Protein AF-A0A534NI82-F1 (afdb_monomer)

Secondary structure (DSSP, 8-state):
----------------GGGGHHHHHHTTSTTT---SEEEE--STTHHHHHHHHHHTT--EEEE-SSB-GGGPPPSS-TTSPTTHHHHSGGGHHHHHH-TTTEE--EE-S-SSHHHHTT-TT--SS-B-TTTSSBPPGGGSBP-TTTT-B--EE--EE-BTTGGGGTS-----PPPHHHHHHHHHHH--GGGSHHHHHHHHT-

Radius of gyration: 22.46 Å; Cα contacts (8 Å, |Δi|>4): 294; chains: 1; bounding box: 60×67×51 Å

Foldseek 3Di:
DDDDDDDDPDDPPPPDPVPCVVLVVLCVDPVRRPFPEEFEAQAPPRVVVQVVCVVVVGHYHYHFQAEAQQQDAFPVCNPADRNNCLVDLVNLVVQQLTPRWKDFAFAAPDPDPVVQVPDPQFPPQQANPRPRDHRQLVRADDDPPDSHHGGGGDTWTGHNHIPNSRDNPDDDDDDQVVQVVVCVVVVPPCSHSVNVVVVVVD

Nearest PDB structures (foldseek):
  4qi6-assembly1_A  TM=7.878E-01  e=4.967E-05  Thermothelomyces myriococcoides
  4mop-assembly1_D  TM=5.432E-01  e=1.110E-02  Trametes ochracea
  3lsh-assembly1_B  TM=5.144E-01  e=9.711E-03  Trametes ochracea
  3k4c-assembly1_A  TM=4.588E-01  e=1.187E-02  Trametes ochracea
  3k4m-assembly2_F  TM=4.572E-01  e=1.550E-02  Trametes ochracea

pLDDT: mean 85.16, std 16.61, range [32.09, 98.12]

Mean predicted aligned error: 8.9 Å

Structure (mmCIF, N/CA/C/O backbone):
data_AF-A0A534NI82-F1
#
_entry.id   AF-A0A534NI82-F1
#
loop_
_atom_site.group_PDB
_atom_site.id
_atom_site.type_symbol
_atom_site.label_atom_id
_atom_site.label_alt_id
_atom_site.label_comp_id
_atom_site.label_asym_id
_atom_site.label_entity_id
_atom_site.label_seq_id
_atom_site.pdbx_PDB_ins_code
_atom_site.Cartn_x
_atom_site.Cartn_y
_atom_site.Cartn_z
_atom_site.occupancy
_atom_site.B_iso_or_equiv
_atom_site.auth_seq_id
_atom_site.auth_comp_id
_atom_site.auth_asym_id
_atom_site.auth_atom_id
_atom_site.pdbx_PDB_model_num
ATOM 1 N N . MET A 1 1 ? -36.258 44.278 19.198 1.00 39.94 1 MET A N 1
ATOM 2 C CA . MET A 1 1 ? -35.974 43.125 20.078 1.00 39.94 1 MET A CA 1
ATOM 3 C C . MET A 1 1 ? -35.448 42.003 19.201 1.00 39.94 1 MET A C 1
ATOM 5 O O . MET A 1 1 ? -36.233 41.348 18.534 1.00 39.94 1 MET A O 1
ATOM 9 N N . ALA A 1 2 ? -34.125 41.880 19.104 1.00 32.09 2 ALA A N 1
ATOM 10 C CA . ALA A 1 2 ? -33.453 40.841 18.331 1.00 32.09 2 ALA A CA 1
ATOM 11 C C . ALA A 1 2 ? -32.900 39.804 19.315 1.00 32.09 2 ALA A C 1
ATOM 13 O O . ALA A 1 2 ? -32.095 40.145 20.178 1.00 32.09 2 ALA A O 1
ATOM 14 N N . SER A 1 3 ? -33.382 38.568 19.212 1.00 37.06 3 SER A N 1
ATOM 15 C CA . SER A 1 3 ? -32.852 37.405 19.922 1.00 37.06 3 SER A CA 1
ATOM 16 C C . SER A 1 3 ? -31.793 36.766 19.024 1.00 37.06 3 SER A C 1
ATOM 18 O O . SER A 1 3 ? -32.098 36.328 17.917 1.00 37.06 3 SER A O 1
ATOM 20 N N . GLN A 1 4 ? -30.537 36.784 19.473 1.00 34.69 4 GLN A N 1
ATOM 21 C CA . GLN A 1 4 ? -29.449 36.015 18.875 1.00 34.69 4 GLN A CA 1
ATOM 22 C C . GLN A 1 4 ? -29.357 34.670 19.604 1.00 34.69 4 GLN A C 1
ATOM 24 O O . GLN A 1 4 ? -29.182 34.638 20.820 1.00 34.69 4 GLN A O 1
ATOM 29 N N . ASN A 1 5 ? -29.474 33.571 18.859 1.00 37.47 5 ASN A N 1
ATOM 30 C CA . ASN A 1 5 ? -29.089 32.239 19.322 1.00 37.47 5 ASN A CA 1
ATOM 31 C C . ASN A 1 5 ? -27.569 32.085 19.164 1.00 37.47 5 ASN A C 1
ATOM 33 O O . ASN A 1 5 ? -27.080 32.247 18.043 1.00 37.47 5 ASN A O 1
ATOM 37 N N . PRO A 1 6 ? -26.808 31.735 20.214 1.00 39.00 6 PRO A N 1
ATOM 38 C CA . PRO A 1 6 ? -25.420 31.344 20.042 1.00 39.00 6 PRO A CA 1
ATOM 39 C C . PRO A 1 6 ? -25.380 29.897 19.532 1.00 39.00 6 PRO A C 1
ATOM 41 O O . PRO A 1 6 ? -25.783 28.962 20.223 1.00 39.00 6 PRO A O 1
ATOM 44 N N . GLY A 1 7 ? -24.930 29.716 18.288 1.00 40.09 7 GLY A N 1
ATOM 45 C CA . GLY A 1 7 ? -24.541 28.404 17.771 1.00 40.09 7 GLY A CA 1
ATOM 46 C C . GLY A 1 7 ? -23.316 27.856 18.521 1.00 40.09 7 GLY A C 1
ATOM 47 O O . GLY A 1 7 ? -22.621 28.620 19.194 1.00 40.09 7 GLY A O 1
ATOM 48 N N . PRO A 1 8 ? -23.035 26.545 18.430 1.00 40.50 8 PRO A N 1
ATOM 49 C CA . PRO A 1 8 ? -21.934 25.931 19.160 1.00 40.50 8 PRO A CA 1
ATOM 50 C C . PRO A 1 8 ? -20.596 26.496 18.670 1.00 40.50 8 PRO A C 1
ATOM 52 O O . PRO A 1 8 ? -20.143 26.228 17.559 1.00 40.50 8 PRO A O 1
ATOM 55 N N . THR A 1 9 ? -19.963 27.295 19.525 1.00 44.06 9 THR A N 1
ATOM 56 C CA . THR A 1 9 ? -18.599 27.795 19.363 1.00 44.06 9 THR A CA 1
ATOM 57 C C . THR A 1 9 ? -17.621 26.685 19.726 1.00 44.06 9 THR A C 1
ATOM 59 O O . THR A 1 9 ? -17.123 26.614 20.848 1.00 44.06 9 THR A O 1
ATOM 62 N N . GLY A 1 10 ? -17.377 25.785 18.783 1.00 37.16 10 GLY A N 1
ATOM 63 C CA . GLY A 1 10 ? -16.280 24.832 18.852 1.00 37.16 10 GLY A CA 1
ATOM 64 C C . GLY A 1 10 ? -15.507 24.896 17.549 1.00 37.16 10 GLY A C 1
ATOM 65 O O . GLY A 1 10 ? -15.927 24.304 16.559 1.00 37.16 10 GLY A O 1
ATOM 66 N N . SER A 1 11 ? -14.398 25.635 17.531 1.00 35.62 11 SER A N 1
ATOM 67 C CA . SER A 1 11 ? -13.397 25.487 16.473 1.00 35.62 11 SER A CA 1
ATOM 68 C C . SER A 1 11 ? -12.971 24.015 16.409 1.00 35.62 11 SER A C 1
ATOM 70 O O . SER A 1 11 ? -12.828 23.398 17.469 1.00 35.62 11 SER A O 1
ATOM 72 N N . PRO A 1 12 ? -12.757 23.427 15.218 1.00 38.22 12 PRO A N 1
ATOM 73 C CA . PRO A 1 12 ? -12.221 22.080 15.141 1.00 38.22 12 PRO A CA 1
ATOM 74 C C . PRO A 1 12 ? -10.858 22.090 15.830 1.00 38.22 12 PRO A C 1
ATOM 76 O O . PRO A 1 12 ? -9.987 22.891 15.486 1.00 38.22 12 PRO A O 1
ATOM 79 N N . VAL A 1 13 ? -10.705 21.243 16.846 1.00 39.75 13 VAL A N 1
ATOM 80 C CA . VAL A 1 13 ? -9.422 21.014 17.505 1.00 39.75 13 VAL A CA 1
ATOM 81 C C . VAL A 1 13 ? -8.507 20.410 16.448 1.00 39.75 13 VAL A C 1
ATOM 83 O O . VAL A 1 13 ? -8.592 19.227 16.128 1.00 39.75 13 VAL A O 1
ATOM 86 N N . VAL A 1 14 ? -7.679 21.253 15.837 1.00 38.97 14 VAL A N 1
ATOM 87 C CA . VAL A 1 14 ? -6.532 20.800 15.060 1.00 38.97 14 VAL A CA 1
ATOM 88 C C . VAL A 1 14 ? -5.515 20.362 16.099 1.00 38.97 14 VAL A C 1
ATOM 90 O O . VAL A 1 14 ? -4.792 21.188 16.651 1.00 38.97 14 VAL A O 1
ATOM 93 N N . ASP A 1 15 ? -5.554 19.077 16.439 1.00 38.84 15 ASP A N 1
ATOM 94 C CA . ASP A 1 15 ? -4.638 18.474 17.397 1.00 38.84 15 ASP A CA 1
ATOM 95 C C . ASP A 1 15 ? -3.221 18.555 16.811 1.00 38.84 15 ASP A C 1
ATOM 97 O O . ASP A 1 15 ? -2.875 17.905 15.821 1.00 38.84 15 ASP A O 1
ATOM 101 N N . THR A 1 16 ? -2.432 19.482 17.344 1.00 37.81 16 THR A N 1
ATOM 102 C CA . THR A 1 16 ? -1.038 19.681 16.972 1.00 37.81 16 THR A CA 1
ATOM 103 C C . THR A 1 16 ? -0.223 18.538 17.570 1.00 37.81 16 THR A C 1
ATOM 105 O O . THR A 1 16 ? -0.318 18.253 18.757 1.00 37.81 16 THR A O 1
ATOM 108 N N . PHE A 1 17 ? 0.598 17.889 16.740 1.00 44.19 17 PHE A N 1
ATOM 109 C CA . PHE A 1 17 ? 1.383 16.671 17.013 1.00 44.19 17 PHE A CA 1
ATOM 110 C C . PHE A 1 17 ? 2.190 16.624 18.335 1.00 44.19 17 PHE A C 1
ATOM 112 O O . PHE A 1 17 ? 2.677 15.561 18.709 1.00 44.19 17 PHE A O 1
ATOM 119 N N . SER A 1 18 ? 2.325 17.734 19.058 1.00 48.34 18 SER A N 1
ATOM 120 C CA . SER A 1 18 ? 2.988 17.831 20.361 1.00 48.34 18 SER A CA 1
ATOM 121 C C . SER A 1 18 ? 2.193 17.212 21.526 1.00 48.34 18 SER A C 1
ATOM 123 O O . SER A 1 18 ? 2.792 16.894 22.549 1.00 48.34 18 SER A O 1
ATOM 125 N N . SER A 1 19 ? 0.867 17.048 21.409 1.00 56.50 19 SER A N 1
ATOM 126 C CA . SER A 1 19 ? -0.023 16.579 22.494 1.00 56.50 19 SER A CA 1
ATOM 127 C C . SER A 1 19 ? -0.027 15.058 22.709 1.00 56.50 19 SER A C 1
ATOM 129 O O . SER A 1 19 ? -0.480 14.589 23.748 1.00 56.50 19 SER A O 1
ATOM 131 N N . ASN A 1 20 ? 0.510 14.280 21.764 1.00 71.25 20 ASN A N 1
ATOM 132 C CA . ASN A 1 20 ? 0.318 12.825 21.720 1.00 71.25 20 ASN A CA 1
ATOM 133 C C . ASN A 1 20 ? 1.578 12.005 22.051 1.00 71.25 20 ASN A C 1
ATOM 135 O O . ASN A 1 20 ? 1.548 10.778 21.958 1.00 71.25 20 ASN A O 1
ATOM 139 N N . GLN A 1 21 ? 2.677 12.648 22.467 1.00 79.88 21 GLN A N 1
ATOM 140 C CA . GLN A 1 21 ? 3.922 11.945 22.804 1.00 79.88 21 GLN A CA 1
ATOM 141 C C . GLN A 1 21 ? 3.732 10.959 23.964 1.00 79.88 21 GLN A C 1
ATOM 143 O O . GLN A 1 21 ? 4.243 9.847 23.905 1.00 79.88 21 GLN A O 1
ATOM 148 N N . GLU A 1 22 ? 2.933 11.322 24.969 1.00 82.62 22 GLU A N 1
ATOM 149 C CA . GLU A 1 22 ? 2.627 10.443 26.101 1.00 82.62 22 GLU A CA 1
ATOM 150 C C . GLU A 1 22 ? 1.918 9.152 25.653 1.00 82.62 22 GLU A C 1
ATOM 152 O O . GLU A 1 22 ? 2.284 8.062 26.090 1.00 82.62 22 GLU A O 1
ATOM 157 N N . LEU A 1 23 ? 0.964 9.248 24.718 1.00 83.44 23 LEU A N 1
ATOM 158 C CA . LEU A 1 23 ? 0.281 8.078 24.152 1.00 83.44 23 LEU A CA 1
ATOM 159 C C . LEU A 1 23 ? 1.250 7.183 23.370 1.00 83.44 23 LEU A C 1
ATOM 161 O O . LEU A 1 23 ? 1.163 5.958 23.445 1.00 83.44 23 LEU A O 1
ATOM 165 N N . VAL A 1 24 ? 2.179 7.787 22.624 1.00 81.12 24 VAL A N 1
ATOM 166 C CA . VAL A 1 24 ? 3.214 7.063 21.869 1.00 81.12 24 VAL A CA 1
ATOM 167 C C . VAL A 1 24 ? 4.207 6.380 22.808 1.00 81.12 24 VAL A C 1
ATOM 169 O O . VAL A 1 24 ? 4.621 5.252 22.543 1.00 81.12 24 VAL A O 1
ATOM 172 N N . ASP A 1 25 ? 4.579 7.031 23.908 1.00 85.44 25 ASP A N 1
ATOM 173 C CA . ASP A 1 25 ? 5.493 6.466 24.896 1.00 85.44 25 ASP A CA 1
ATOM 174 C C . ASP A 1 25 ? 4.850 5.284 25.628 1.00 85.44 25 ASP A C 1
ATOM 176 O O . ASP A 1 25 ? 5.476 4.229 25.735 1.00 85.44 25 ASP A O 1
ATOM 180 N N . GLN A 1 26 ? 3.582 5.409 26.032 1.00 85.56 26 GLN A N 1
ATOM 181 C CA . GLN A 1 26 ? 2.810 4.303 26.610 1.00 85.56 26 GLN A CA 1
ATOM 182 C C . GLN A 1 26 ? 2.642 3.139 25.618 1.00 85.56 26 GLN A C 1
ATOM 184 O O . GLN A 1 26 ? 2.697 1.977 26.008 1.00 85.56 26 GLN A O 1
ATOM 189 N N . ALA A 1 27 ? 2.515 3.414 24.315 1.00 85.56 27 ALA A N 1
ATOM 190 C CA . ALA A 1 27 ? 2.384 2.374 23.291 1.00 85.56 27 ALA A CA 1
ATOM 191 C C . ALA A 1 27 ? 3.625 1.482 23.113 1.00 85.56 27 ALA A C 1
ATOM 193 O O . ALA A 1 27 ? 3.545 0.453 22.439 1.00 85.56 27 ALA A O 1
ATOM 194 N N . ARG A 1 28 ? 4.774 1.849 23.700 1.00 86.94 28 ARG A N 1
ATOM 195 C CA . ARG A 1 28 ? 5.990 1.017 23.686 1.00 86.94 28 ARG A CA 1
ATOM 196 C C . ARG A 1 28 ? 5.884 -0.209 24.587 1.00 86.94 28 ARG A C 1
ATOM 198 O O . ARG A 1 28 ? 6.665 -1.143 24.417 1.00 86.94 28 ARG A O 1
ATOM 205 N N . ASP A 1 29 ? 4.944 -0.205 25.525 1.00 88.25 29 ASP A N 1
ATOM 206 C CA . ASP A 1 29 ? 4.699 -1.305 26.444 1.00 88.25 29 ASP A CA 1
ATOM 207 C C . ASP A 1 29 ? 3.292 -1.871 26.210 1.00 88.25 29 ASP A C 1
ATOM 209 O O . ASP A 1 29 ? 2.283 -1.171 26.285 1.00 88.25 29 ASP A O 1
ATOM 213 N N . LYS A 1 30 ? 3.224 -3.174 25.930 1.00 85.75 30 LYS A N 1
ATOM 214 C CA . LYS A 1 30 ? 1.967 -3.885 25.670 1.00 85.75 30 LYS A CA 1
ATOM 215 C C . LYS A 1 30 ? 0.995 -3.865 26.857 1.00 85.75 30 LYS A C 1
ATOM 217 O O . LYS A 1 30 ? -0.199 -4.032 26.637 1.00 85.75 30 LYS A O 1
ATOM 222 N N . ASP A 1 31 ? 1.493 -3.698 28.082 1.00 89.25 31 ASP A N 1
ATOM 223 C CA . ASP A 1 31 ? 0.694 -3.772 29.307 1.00 89.25 31 ASP A CA 1
ATOM 224 C C . ASP A 1 31 ? 0.154 -2.388 29.711 1.00 89.25 31 ASP A C 1
ATOM 226 O O . ASP A 1 31 ? -0.783 -2.298 30.504 1.00 89.25 31 ASP A O 1
ATOM 230 N N . THR A 1 32 ? 0.709 -1.307 29.145 1.00 89.00 32 THR A N 1
ATOM 231 C CA . THR A 1 32 ? 0.293 0.080 29.431 1.00 89.00 32 THR A CA 1
ATOM 232 C C . THR A 1 32 ? -0.206 0.843 28.207 1.00 89.00 32 THR A C 1
ATOM 234 O O . THR A 1 32 ? -0.710 1.957 28.353 1.00 89.00 32 THR A O 1
ATOM 237 N N . THR A 1 33 ? -0.117 0.250 27.011 1.00 91.44 33 THR A N 1
ATOM 238 C CA . THR A 1 33 ? -0.581 0.883 25.776 1.00 91.44 33 THR A CA 1
ATOM 239 C C . THR A 1 33 ? -2.051 1.308 25.880 1.00 91.44 33 THR A C 1
ATOM 241 O O . THR A 1 33 ? -2.910 0.506 26.256 1.00 91.44 33 THR A O 1
ATOM 244 N N . PRO A 1 34 ? -2.385 2.560 25.516 1.00 91.00 34 PRO A N 1
ATOM 245 C CA . PRO A 1 34 ? -3.756 3.046 25.567 1.00 91.00 34 PRO A CA 1
ATOM 246 C C . PRO A 1 34 ? -4.576 2.598 24.349 1.00 91.00 34 PRO A C 1
ATOM 248 O O . PRO A 1 34 ? -5.758 2.935 24.266 1.00 91.00 34 PRO A O 1
ATOM 251 N N . PHE A 1 35 ? -3.959 1.910 23.382 1.00 94.00 35 PHE A N 1
ATOM 252 C CA . PHE A 1 35 ? -4.563 1.540 22.106 1.00 94.00 35 PHE A CA 1
ATOM 253 C C . PHE A 1 35 ? -5.112 0.113 22.127 1.00 94.00 35 PHE A C 1
ATOM 255 O O . PHE A 1 35 ? -4.415 -0.824 22.503 1.00 94.00 35 PHE A O 1
ATOM 262 N N . ASP A 1 36 ? -6.336 -0.056 21.629 1.00 94.69 36 ASP A N 1
ATOM 263 C CA . ASP A 1 36 ? -6.940 -1.373 21.409 1.00 94.69 36 ASP A CA 1
ATOM 264 C C . ASP A 1 36 ? -6.319 -2.075 20.189 1.00 94.69 36 ASP A C 1
ATOM 266 O O . ASP A 1 36 ? -6.212 -3.300 20.148 1.00 94.69 36 ASP A O 1
ATOM 270 N N . TYR A 1 37 ? -5.933 -1.294 19.172 1.00 95.44 37 TYR A N 1
ATOM 271 C CA . TYR A 1 37 ? -5.369 -1.794 17.919 1.00 95.44 37 TYR A CA 1
ATOM 272 C C . TYR A 1 37 ? -4.211 -0.918 17.446 1.00 95.44 37 TYR A C 1
ATOM 274 O O . TYR A 1 37 ? -4.289 0.311 17.479 1.00 95.44 37 TYR A O 1
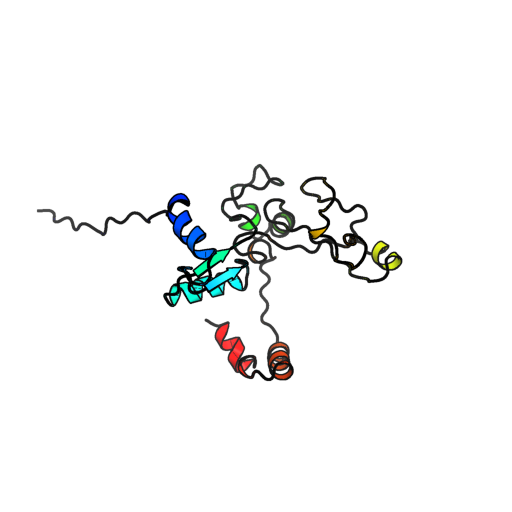ATOM 282 N N . ILE A 1 38 ? -3.172 -1.568 16.921 1.00 94.12 38 ILE A N 1
ATOM 283 C CA . ILE A 1 38 ? -2.092 -0.924 16.172 1.00 94.12 38 ILE A CA 1
ATOM 284 C C . ILE A 1 38 ? -2.162 -1.428 14.733 1.00 94.12 38 ILE A C 1
ATOM 286 O 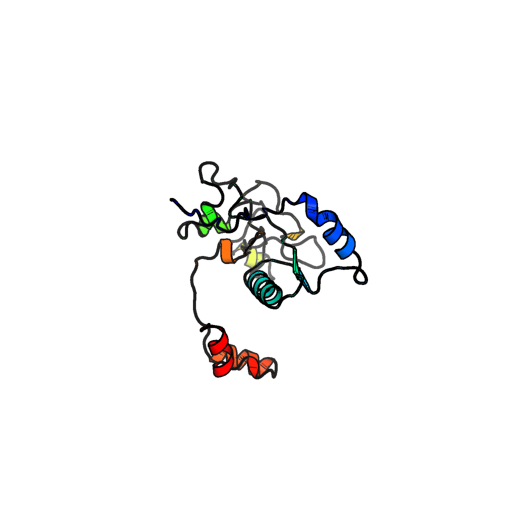O . ILE A 1 38 ? -2.088 -2.631 14.482 1.00 94.12 38 ILE A O 1
ATOM 290 N N . ILE A 1 39 ? -2.307 -0.507 13.787 1.00 96.25 39 ILE A N 1
ATOM 291 C CA . ILE A 1 39 ? -2.349 -0.793 12.356 1.00 96.25 39 ILE A CA 1
ATOM 292 C C . ILE A 1 39 ? -1.057 -0.289 11.733 1.00 96.25 39 ILE A C 1
ATOM 294 O O . ILE A 1 39 ? -0.753 0.902 11.771 1.00 96.25 39 ILE A O 1
ATOM 298 N N . VAL A 1 40 ? -0.300 -1.210 11.145 1.00 96.69 40 VAL A N 1
ATOM 299 C CA . VAL A 1 40 ? 0.948 -0.905 10.446 1.00 96.69 40 VAL A CA 1
ATOM 300 C C . VAL A 1 40 ? 0.654 -0.810 8.952 1.00 96.69 40 VAL A C 1
ATOM 302 O O . VAL A 1 40 ? 0.357 -1.812 8.304 1.00 96.69 40 VAL A O 1
ATOM 305 N N . GLY A 1 41 ? 0.735 0.404 8.419 1.00 96.31 41 GLY A N 1
ATOM 306 C CA . GLY A 1 41 ? 0.398 0.751 7.045 1.00 96.31 41 GLY A CA 1
ATOM 307 C C . GLY A 1 41 ? -1.047 1.223 6.906 1.00 96.31 41 GLY A C 1
ATOM 308 O O . GLY A 1 41 ? -2.000 0.498 7.181 1.00 96.31 41 GLY A O 1
ATOM 309 N N . SER A 1 42 ? -1.213 2.440 6.400 1.00 96.75 42 SER A N 1
ATOM 310 C CA . SER A 1 42 ? -2.505 3.109 6.195 1.00 96.75 42 SER A CA 1
ATOM 311 C C . SER A 1 42 ? -3.069 2.918 4.778 1.00 96.75 42 SER A C 1
ATOM 313 O O . SER A 1 42 ? -3.942 3.662 4.335 1.00 96.75 42 SER A O 1
ATOM 315 N N . GLY A 1 43 ? -2.557 1.914 4.058 1.00 95.75 43 GLY A N 1
ATOM 316 C CA . GLY A 1 43 ? -2.929 1.611 2.678 1.00 95.75 43 GLY A CA 1
ATOM 317 C C . GLY A 1 43 ? -4.367 1.109 2.499 1.00 95.75 43 GLY A C 1
ATOM 318 O O . GLY A 1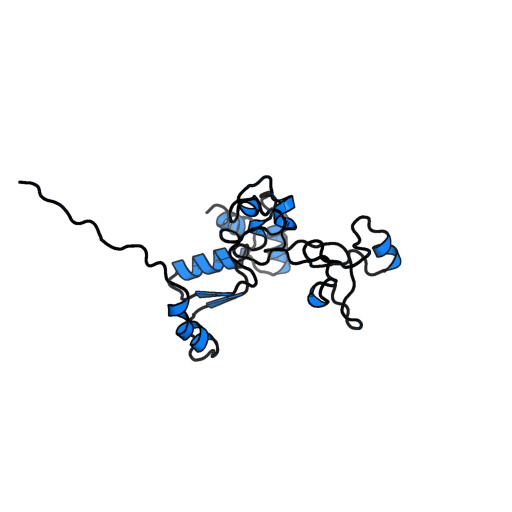 43 ? -5.169 1.102 3.432 1.00 95.75 43 GLY A O 1
ATOM 319 N N . ALA A 1 44 ? -4.666 0.592 1.302 1.00 94.94 44 ALA A N 1
ATOM 320 C CA . ALA A 1 44 ? -6.002 0.141 0.887 1.00 94.94 44 ALA A CA 1
ATOM 321 C C . ALA A 1 44 ? -6.737 -0.782 1.885 1.00 94.94 44 ALA A C 1
ATOM 323 O O . ALA A 1 44 ? -7.959 -0.741 1.958 1.00 94.94 44 ALA A O 1
ATOM 324 N N . GLY A 1 45 ? -6.015 -1.614 2.644 1.00 95.00 45 GLY A N 1
ATOM 325 C CA . GLY A 1 45 ? -6.602 -2.444 3.704 1.00 95.00 45 GLY A CA 1
ATOM 326 C C . GLY A 1 45 ? -6.598 -1.775 5.083 1.00 95.00 45 GLY A C 1
ATOM 327 O O . GLY A 1 45 ? -7.604 -1.799 5.791 1.00 95.00 45 GLY A O 1
ATOM 328 N N . GLY A 1 46 ? -5.470 -1.170 5.467 1.00 97.62 46 GLY A N 1
ATOM 329 C CA . GLY A 1 46 ? -5.261 -0.637 6.815 1.00 97.62 46 GLY A CA 1
ATOM 330 C C . GLY A 1 46 ? -6.072 0.621 7.112 1.00 97.62 46 GLY A C 1
ATOM 331 O O . GLY A 1 46 ? -6.659 0.719 8.187 1.00 97.62 46 GLY A O 1
ATOM 332 N N . GLY A 1 47 ? -6.177 1.549 6.156 1.00 96.56 47 GLY A N 1
ATOM 333 C CA . GLY A 1 47 ? -6.953 2.781 6.316 1.00 96.56 47 GLY A CA 1
ATOM 334 C C . GLY A 1 47 ? -8.440 2.515 6.598 1.00 96.56 47 GLY A C 1
ATOM 335 O O . GLY A 1 47 ? -8.949 2.953 7.633 1.00 96.56 47 GLY A O 1
ATOM 336 N N . PRO A 1 48 ? -9.147 1.747 5.744 1.00 96.31 48 PRO A N 1
ATOM 337 C CA . PRO A 1 48 ? -10.542 1.390 5.994 1.00 96.31 48 PRO A CA 1
ATOM 338 C C . PRO A 1 48 ? -10.751 0.612 7.296 1.00 96.31 48 PRO A C 1
ATOM 340 O O . PRO A 1 48 ? -11.717 0.882 8.011 1.00 96.31 48 PRO A O 1
ATOM 343 N N . LEU A 1 49 ? -9.849 -0.314 7.643 1.00 97.06 49 LEU A N 1
ATOM 344 C CA . LEU A 1 49 ? -9.919 -1.042 8.912 1.00 97.06 49 LEU A CA 1
ATOM 345 C C . LEU A 1 49 ? -9.799 -0.089 10.110 1.00 97.06 49 LEU A C 1
ATOM 347 O O . LEU A 1 49 ? -10.623 -0.156 11.022 1.00 97.06 49 LEU A O 1
ATOM 351 N N . ALA A 1 50 ? -8.828 0.830 10.080 1.00 97.88 50 ALA A N 1
ATOM 352 C CA . ALA A 1 50 ? -8.632 1.835 11.122 1.00 97.88 50 ALA A CA 1
ATOM 353 C C . ALA A 1 50 ? -9.888 2.686 11.319 1.00 97.88 50 ALA A C 1
ATOM 355 O O . ALA A 1 50 ? -10.377 2.825 12.439 1.00 97.88 50 ALA A O 1
ATOM 356 N N . ALA A 1 51 ? -10.453 3.190 10.218 1.00 97.06 51 ALA A N 1
ATOM 357 C CA . ALA A 1 51 ? -11.663 4.000 10.243 1.00 97.06 51 ALA A CA 1
ATOM 358 C C . ALA A 1 51 ? -12.856 3.229 10.827 1.00 97.06 51 ALA A C 1
ATOM 360 O O . ALA A 1 51 ? -13.579 3.754 11.672 1.00 97.06 51 ALA A O 1
ATOM 361 N N . ARG A 1 52 ? -13.059 1.968 10.421 1.00 97.06 52 ARG A N 1
ATOM 362 C CA . ARG A 1 52 ? -14.160 1.136 10.933 1.00 97.06 52 ARG A CA 1
ATOM 363 C C . ARG A 1 52 ? -14.006 0.821 12.422 1.00 97.06 52 ARG A C 1
ATOM 365 O O . ARG A 1 52 ? -15.000 0.876 13.140 1.00 97.06 52 ARG A O 1
ATOM 372 N N . LEU A 1 53 ? -12.791 0.537 12.892 1.00 98.12 53 LEU A N 1
ATOM 373 C CA . LEU A 1 53 ? -12.513 0.303 14.313 1.00 98.12 53 LEU A CA 1
ATOM 374 C C . LEU A 1 53 ? -12.720 1.574 15.148 1.00 98.12 53 LEU A C 1
ATOM 376 O O . LEU A 1 53 ? -13.375 1.516 16.187 1.00 98.12 53 LEU A O 1
ATOM 380 N N . ALA A 1 54 ? -12.243 2.725 14.668 1.00 97.00 54 ALA A N 1
ATOM 381 C CA . ALA A 1 54 ? -12.448 4.010 15.333 1.00 97.00 54 ALA A CA 1
ATOM 382 C C . ALA A 1 54 ? -13.940 4.377 15.429 1.00 97.00 54 ALA A C 1
ATOM 384 O O . ALA A 1 54 ? -14.419 4.750 16.498 1.00 97.00 54 ALA A O 1
ATOM 385 N N . LEU A 1 55 ? -14.708 4.186 14.347 1.00 97.62 55 LEU A N 1
ATOM 386 C CA . LEU A 1 55 ? -16.167 4.371 14.347 1.00 97.62 55 LEU A CA 1
ATOM 387 C C . LEU A 1 55 ? -16.892 3.412 15.304 1.00 97.62 55 LEU A C 1
ATOM 389 O O . LEU A 1 55 ? -17.960 3.746 15.811 1.00 97.62 55 LEU A O 1
ATOM 393 N N . ALA A 1 56 ? -16.314 2.242 15.579 1.00 97.94 56 ALA A N 1
ATOM 394 C CA . ALA A 1 56 ? -16.799 1.299 16.584 1.00 97.94 56 ALA A CA 1
ATOM 395 C C . ALA A 1 56 ? -16.337 1.640 18.020 1.00 97.94 56 ALA A C 1
ATOM 397 O O . ALA A 1 56 ? -16.498 0.822 18.928 1.00 97.94 56 ALA A O 1
ATOM 398 N N . GLY A 1 57 ? -15.757 2.826 18.236 1.00 96.88 57 GLY A N 1
ATOM 399 C CA . GLY A 1 57 ? -15.332 3.323 19.546 1.00 96.88 57 GLY A CA 1
ATOM 400 C C . GLY A 1 57 ? -13.992 2.773 20.037 1.00 96.88 57 GLY A C 1
ATOM 401 O O . GLY A 1 57 ? -13.700 2.883 21.226 1.00 96.88 57 GLY A O 1
ATOM 402 N N . LYS A 1 58 ? -13.187 2.159 19.159 1.00 97.50 58 LYS A N 1
ATOM 403 C CA . LYS A 1 58 ? -11.854 1.644 19.506 1.00 97.50 58 LYS A CA 1
ATOM 404 C C . LYS A 1 58 ? -10.793 2.736 19.423 1.00 97.50 58 LYS A C 1
ATOM 406 O O . LYS A 1 58 ? -10.837 3.584 18.533 1.00 97.50 58 LYS A O 1
ATOM 411 N N . LYS A 1 59 ? -9.798 2.677 20.308 1.00 94.62 59 LYS A N 1
ATOM 412 C CA . LYS A 1 59 ? -8.592 3.510 20.241 1.00 94.62 59 LYS A CA 1
ATOM 413 C C . LYS A 1 59 ? -7.589 2.852 19.303 1.00 94.62 59 LYS A C 1
ATOM 415 O O . LYS A 1 59 ? -7.103 1.757 19.579 1.00 94.62 59 LYS A O 1
ATOM 420 N N . VAL A 1 60 ? -7.288 3.513 18.191 1.00 95.19 60 VAL A N 1
ATOM 421 C CA . VAL A 1 60 ? -6.469 2.945 17.116 1.00 95.19 60 VAL A CA 1
ATOM 422 C C . VAL A 1 60 ? -5.239 3.811 16.886 1.00 95.19 60 VAL A C 1
ATOM 424 O O . VAL A 1 60 ? -5.369 5.004 16.621 1.00 95.19 60 VAL A O 1
ATOM 427 N N . LEU A 1 61 ? -4.058 3.198 16.939 1.00 93.94 61 LEU A N 1
ATOM 428 C CA . LEU A 1 61 ? -2.817 3.799 16.460 1.00 93.94 61 LEU A CA 1
ATOM 429 C C . LEU A 1 61 ? -2.559 3.329 15.029 1.00 93.94 61 LEU A C 1
ATOM 431 O O . LEU A 1 61 ? -2.516 2.128 14.771 1.00 93.94 61 LEU A O 1
ATOM 435 N N . VAL A 1 62 ? -2.355 4.264 14.105 1.00 95.06 62 VAL A N 1
ATOM 436 C CA . VAL A 1 62 ? -1.927 3.958 12.734 1.00 95.06 62 VAL A CA 1
ATOM 437 C C . VAL A 1 62 ? -0.487 4.417 12.559 1.00 95.06 62 VAL A C 1
ATOM 439 O O . VAL A 1 62 ? -0.166 5.566 12.848 1.00 95.06 62 VAL A O 1
ATOM 442 N N . ILE A 1 63 ? 0.372 3.522 12.078 1.00 94.56 63 ILE A N 1
ATOM 443 C CA . ILE A 1 63 ? 1.777 3.805 11.782 1.00 94.56 63 ILE A CA 1
ATOM 444 C C . ILE A 1 63 ? 1.969 3.689 10.274 1.00 94.56 63 ILE A C 1
ATOM 446 O O . ILE A 1 63 ? 1.797 2.611 9.710 1.00 94.56 63 ILE A O 1
ATOM 450 N N . GLU A 1 64 ? 2.335 4.789 9.627 1.00 94.88 64 GLU A N 1
ATOM 451 C CA . GLU A 1 64 ? 2.637 4.850 8.196 1.00 94.88 64 GLU A CA 1
ATOM 452 C C . GLU A 1 64 ? 4.122 5.158 7.996 1.00 94.88 64 GLU A C 1
ATOM 454 O O . GLU A 1 64 ? 4.712 5.924 8.754 1.00 94.88 64 GLU A O 1
ATOM 459 N N . ALA A 1 65 ? 4.736 4.526 6.997 1.00 93.75 65 ALA A N 1
ATOM 460 C CA . ALA A 1 65 ? 6.160 4.688 6.734 1.00 93.75 65 ALA A CA 1
ATOM 461 C C . ALA A 1 65 ? 6.475 5.974 5.958 1.00 93.75 65 ALA A C 1
ATOM 463 O O . ALA A 1 65 ? 7.603 6.458 6.026 1.00 93.75 65 ALA A O 1
ATOM 464 N N . GLY A 1 66 ? 5.503 6.491 5.200 1.00 92.31 66 GLY A N 1
ATOM 465 C CA . GLY A 1 66 ? 5.629 7.743 4.458 1.00 92.31 66 GLY A CA 1
ATOM 466 C C . GLY A 1 66 ? 4.823 8.906 5.030 1.00 92.31 66 GLY A C 1
ATOM 467 O O . GLY A 1 66 ? 4.218 8.821 6.097 1.00 92.31 66 GLY A O 1
ATOM 468 N N . SER A 1 67 ? 4.829 10.008 4.284 1.00 92.00 67 SER A N 1
ATOM 469 C CA . SER A 1 67 ? 4.155 11.261 4.634 1.00 92.00 67 SER A CA 1
ATOM 470 C C . SER A 1 67 ? 2.673 11.271 4.221 1.00 92.00 67 SER A C 1
ATOM 472 O O . SER A 1 67 ? 2.152 10.312 3.649 1.00 92.00 67 SER A O 1
ATOM 474 N N . ASP A 1 68 ? 1.965 12.360 4.528 1.00 92.88 68 ASP A N 1
ATOM 475 C CA . ASP A 1 68 ? 0.647 12.632 3.949 1.00 92.88 68 ASP A CA 1
ATOM 476 C C . ASP A 1 68 ? 0.825 13.207 2.532 1.00 92.88 68 ASP A C 1
ATOM 478 O O . ASP A 1 68 ? 1.175 14.384 2.410 1.00 92.88 68 ASP A O 1
ATOM 482 N N . PRO A 1 69 ? 0.551 12.443 1.457 1.00 89.88 69 PRO A N 1
ATOM 483 C CA . PRO A 1 69 ? 0.774 12.912 0.095 1.00 89.88 69 PRO A CA 1
ATOM 484 C C . PRO A 1 69 ? -0.058 14.152 -0.253 1.00 89.88 69 PRO A C 1
ATOM 486 O O . PRO A 1 69 ? 0.325 14.890 -1.154 1.00 89.88 69 PRO A O 1
ATOM 489 N N . ALA A 1 70 ? -1.163 14.430 0.451 1.00 88.81 70 ALA A N 1
ATOM 490 C CA . ALA A 1 70 ? -1.950 15.644 0.236 1.00 88.81 70 ALA A CA 1
ATOM 491 C C . ALA A 1 70 ? -1.251 16.917 0.750 1.00 88.81 70 ALA A C 1
ATOM 493 O O . ALA A 1 70 ? -1.627 18.021 0.354 1.00 88.81 70 ALA A O 1
ATOM 494 N N . ARG A 1 71 ? -0.258 16.768 1.635 1.00 92.00 71 ARG A N 1
ATOM 495 C CA . ARG A 1 71 ? 0.499 17.856 2.277 1.00 92.00 71 ARG A CA 1
ATOM 496 C C . ARG A 1 71 ? 1.967 17.888 1.860 1.00 92.00 71 ARG A C 1
ATOM 498 O O . ARG A 1 71 ? 2.725 18.699 2.386 1.00 92.00 71 ARG A O 1
ATOM 505 N N . THR A 1 72 ? 2.356 17.036 0.921 1.00 90.81 72 THR A N 1
ATOM 506 C CA . THR A 1 72 ? 3.743 16.890 0.487 1.00 90.81 72 THR A CA 1
ATOM 507 C C . THR A 1 72 ? 3.975 17.586 -0.853 1.00 90.81 72 THR A C 1
ATOM 509 O O . THR A 1 72 ? 3.102 17.612 -1.727 1.00 90.81 72 THR A O 1
ATOM 512 N N . LYS A 1 73 ? 5.153 18.202 -0.998 1.00 93.44 73 LYS A N 1
ATOM 513 C CA . LYS A 1 73 ? 5.591 18.883 -2.217 1.00 93.44 73 LYS A CA 1
ATOM 514 C C . LYS A 1 73 ? 6.429 17.923 -3.049 1.00 93.44 73 LYS A C 1
ATOM 516 O O . LYS A 1 73 ? 7.427 17.421 -2.551 1.00 93.44 73 LYS A O 1
ATOM 521 N N . SER A 1 74 ? 6.056 17.719 -4.308 1.00 92.00 74 SER A N 1
ATOM 522 C CA . SER A 1 74 ? 6.838 16.885 -5.222 1.00 92.00 74 SER A CA 1
ATOM 523 C C . SER A 1 74 ? 8.233 17.464 -5.469 1.00 92.00 74 SER A C 1
ATOM 525 O O . SER A 1 74 ? 8.368 18.647 -5.793 1.00 92.00 74 SER A O 1
ATOM 527 N N . LEU A 1 75 ? 9.258 16.612 -5.389 1.00 89.19 75 LEU A N 1
ATOM 528 C CA . LEU A 1 75 ? 10.619 16.962 -5.808 1.00 89.19 75 LEU A CA 1
ATOM 529 C C . LEU A 1 75 ? 10.784 16.934 -7.334 1.00 89.19 75 LEU A C 1
ATOM 531 O O . LEU A 1 75 ? 11.539 17.732 -7.883 1.00 89.19 75 LEU A O 1
ATOM 535 N N . GLY A 1 76 ? 10.075 16.029 -8.018 1.00 88.94 76 GLY A N 1
ATOM 536 C CA . GLY A 1 76 ? 10.111 15.905 -9.480 1.00 88.94 76 GLY A CA 1
ATOM 537 C C . GLY A 1 76 ? 9.303 16.986 -10.202 1.00 88.94 76 GLY A C 1
ATOM 538 O O . GLY A 1 76 ? 9.593 17.308 -11.353 1.00 88.94 76 GLY A O 1
ATOM 539 N N . TYR A 1 77 ? 8.319 17.575 -9.515 1.00 92.19 77 TYR A N 1
ATOM 540 C CA . TYR A 1 77 ? 7.412 18.591 -10.047 1.00 92.19 77 TYR A CA 1
ATOM 541 C C . TYR A 1 77 ? 7.329 19.797 -9.089 1.00 92.19 77 TYR A C 1
ATOM 543 O O . TYR A 1 77 ? 6.302 20.006 -8.441 1.00 92.19 77 TYR A O 1
ATOM 551 N N . PRO A 1 78 ? 8.394 20.618 -8.982 1.00 91.25 78 PRO A N 1
ATOM 552 C CA . PRO A 1 78 ? 8.481 21.702 -7.997 1.00 91.25 78 PRO A CA 1
ATOM 553 C C . PRO A 1 78 ? 7.468 22.834 -8.220 1.00 91.25 78 PRO A C 1
ATOM 555 O O . PRO A 1 78 ? 7.169 23.575 -7.287 1.00 91.25 78 PRO A O 1
ATOM 558 N N . GLU A 1 79 ? 6.898 22.956 -9.416 1.00 94.31 79 GLU A N 1
ATOM 559 C CA . GLU A 1 79 ? 5.848 23.941 -9.712 1.00 94.31 79 GLU A CA 1
ATOM 560 C C . GLU A 1 79 ? 4.440 23.440 -9.350 1.00 94.31 79 GLU A C 1
ATOM 562 O O . GLU A 1 79 ? 3.517 24.240 -9.254 1.00 94.31 79 GLU A O 1
ATOM 567 N N . ALA A 1 80 ? 4.260 22.135 -9.114 1.00 94.06 80 ALA A N 1
ATOM 568 C CA . ALA A 1 80 ? 2.957 21.556 -8.789 1.00 94.06 80 ALA A CA 1
ATOM 569 C C . ALA A 1 80 ? 2.524 21.928 -7.364 1.00 94.06 80 ALA A C 1
ATOM 571 O O . ALA A 1 80 ? 3.351 21.954 -6.448 1.00 94.06 80 ALA A O 1
ATOM 572 N N . GLU A 1 81 ? 1.239 22.179 -7.134 1.00 95.44 81 GLU A N 1
ATOM 573 C CA . GLU A 1 81 ? 0.729 22.465 -5.788 1.00 95.44 81 GLU A CA 1
ATOM 574 C C . GLU A 1 81 ? 0.930 21.271 -4.830 1.00 95.44 81 GLU A C 1
ATOM 576 O O . GLU A 1 81 ? 1.142 20.128 -5.253 1.00 95.44 81 GLU A O 1
ATOM 581 N N . LEU A 1 82 ? 0.847 21.505 -3.512 1.00 95.00 82 LEU A N 1
ATOM 582 C CA . LEU A 1 82 ? 0.935 20.420 -2.521 1.00 95.00 82 LEU A CA 1
ATOM 583 C C . LEU A 1 82 ? -0.081 19.313 -2.843 1.00 95.00 82 LEU A C 1
ATOM 585 O O . LEU A 1 82 ? -1.274 19.577 -3.029 1.00 95.00 82 LEU A O 1
ATOM 589 N N . GLY A 1 83 ? 0.399 18.073 -2.948 1.00 92.88 83 GLY A N 1
ATOM 590 C CA . GLY A 1 83 ? -0.400 16.900 -3.309 1.00 92.88 83 GLY A CA 1
ATOM 591 C C . GLY A 1 83 ? -1.075 16.932 -4.684 1.00 92.88 83 GLY A C 1
ATOM 592 O O . GLY A 1 83 ?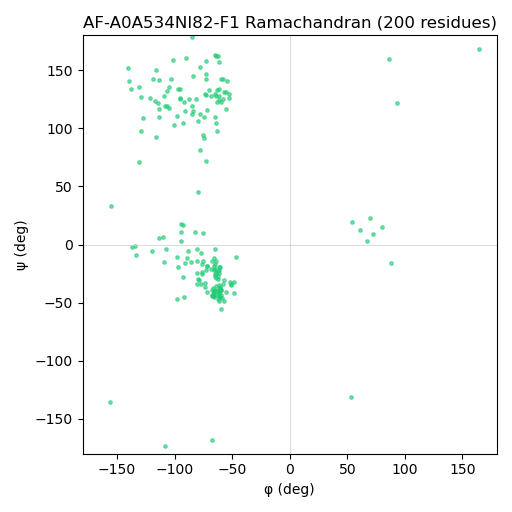 -1.950 16.112 -4.945 1.00 92.88 83 GLY A O 1
ATOM 593 N N . GLU A 1 84 ? -0.732 17.865 -5.574 1.00 94.94 84 GLU A N 1
ATOM 594 C CA . GLU A 1 84 ? -1.313 17.911 -6.922 1.00 94.94 84 GLU A CA 1
ATOM 595 C C . GLU A 1 84 ? -1.040 16.625 -7.707 1.00 94.94 84 GLU A C 1
ATOM 597 O O . GLU A 1 84 ? -1.962 16.062 -8.299 1.00 94.94 84 GLU A O 1
ATOM 602 N N . VAL A 1 85 ? 0.195 16.120 -7.633 1.00 93.75 85 VAL A N 1
ATOM 603 C CA . VAL A 1 85 ? 0.643 14.923 -8.360 1.00 93.75 85 VAL A CA 1
ATOM 604 C C . VAL A 1 85 ? -0.212 13.691 -8.028 1.00 93.75 85 VAL A C 1
ATOM 606 O O . VAL A 1 85 ? -0.484 12.890 -8.916 1.00 93.75 85 VAL A O 1
ATOM 609 N N . THR A 1 86 ? -0.707 13.557 -6.793 1.00 92.19 86 THR A N 1
ATOM 610 C CA . THR A 1 86 ? -1.565 12.432 -6.367 1.00 92.19 86 THR A CA 1
ATOM 611 C C . THR A 1 86 ? -3.054 12.698 -6.510 1.00 92.19 86 THR A C 1
ATOM 613 O O . THR A 1 86 ? -3.839 11.766 -6.677 1.00 92.19 86 THR A O 1
ATOM 616 N N . ARG A 1 87 ? -3.474 13.963 -6.436 1.00 92.62 87 ARG A N 1
ATOM 617 C CA . ARG A 1 87 ? -4.890 14.337 -6.492 1.00 92.62 87 ARG A CA 1
ATOM 618 C C . ARG A 1 87 ? -5.434 14.363 -7.910 1.00 92.62 87 ARG A C 1
ATOM 620 O O . ARG A 1 87 ? -6.631 14.162 -8.085 1.00 92.62 87 ARG A O 1
ATOM 627 N N . VAL A 1 88 ? -4.594 14.656 -8.902 1.00 93.69 88 VAL A N 1
ATOM 628 C CA . VAL A 1 88 ? -5.005 14.739 -10.306 1.00 93.69 88 VAL A CA 1
ATOM 629 C C . VAL A 1 88 ? -4.977 13.337 -10.930 1.00 93.69 88 VAL A C 1
ATOM 631 O O . VAL A 1 88 ? -3.898 12.795 -11.158 1.00 93.69 88 VAL A O 1
ATOM 634 N N . PRO A 1 89 ? -6.137 12.755 -11.295 1.00 92.31 89 PRO A N 1
ATOM 635 C CA . PRO A 1 89 ? -6.236 11.409 -11.867 1.00 92.31 89 PRO A CA 1
ATOM 636 C C . PRO A 1 89 ? -5.272 11.113 -13.026 1.00 92.31 89 PRO A C 1
ATOM 638 O O . PRO A 1 89 ? -4.675 10.039 -13.111 1.00 92.31 89 PRO A O 1
ATOM 641 N N . GLY A 1 90 ? -5.108 12.085 -13.928 1.00 93.94 90 GLY A N 1
ATOM 642 C CA . GLY A 1 90 ? -4.254 11.957 -15.109 1.00 93.94 90 GLY A CA 1
ATOM 643 C C . GLY A 1 90 ? -2.760 11.857 -14.794 1.00 93.94 90 GLY A C 1
ATOM 644 O O . GLY A 1 90 ? -1.987 11.463 -15.663 1.00 93.94 90 GLY A O 1
ATOM 645 N N . TYR A 1 91 ? -2.346 12.175 -13.566 1.00 94.62 91 TYR A N 1
ATOM 646 C CA . TYR A 1 91 ? -0.947 12.184 -13.145 1.00 94.62 91 TYR A CA 1
ATOM 647 C C . TYR A 1 91 ? -0.505 10.874 -12.482 1.00 94.62 91 TYR A C 1
ATOM 649 O O . TYR A 1 91 ? 0.613 10.801 -11.992 1.00 94.62 91 TYR A O 1
ATOM 657 N N . GLN A 1 92 ? -1.303 9.798 -12.530 1.00 93.00 92 GLN A N 1
ATOM 658 C CA . GLN A 1 92 ? -0.962 8.507 -11.902 1.00 93.00 92 GLN A CA 1
ATOM 659 C C . GLN A 1 92 ? 0.436 7.963 -12.271 1.00 93.00 92 GLN A C 1
ATOM 661 O O . GLN A 1 92 ? 1.111 7.368 -11.432 1.00 93.00 92 GLN A O 1
ATOM 666 N N . GLY A 1 93 ? 0.906 8.207 -13.503 1.00 91.44 93 GLY A N 1
ATOM 667 C CA . GLY A 1 93 ? 2.263 7.838 -13.923 1.00 91.44 93 GLY A CA 1
ATOM 668 C C . GLY A 1 93 ? 3.342 8.642 -13.193 1.00 91.44 93 GLY A C 1
ATOM 669 O O . GLY A 1 93 ? 4.298 8.064 -12.692 1.00 91.44 93 GLY A O 1
ATOM 670 N N . ALA A 1 94 ? 3.136 9.954 -13.056 1.00 92.38 94 ALA A N 1
ATOM 671 C CA . ALA A 1 94 ? 4.003 10.832 -12.277 1.00 92.38 94 ALA A CA 1
ATOM 672 C C . ALA A 1 94 ? 3.958 10.490 -10.777 1.00 92.38 94 ALA A C 1
ATOM 674 O O . ALA A 1 94 ? 5.003 10.355 -10.153 1.00 92.38 94 ALA A O 1
ATOM 675 N N . ALA A 1 95 ? 2.766 10.263 -10.215 1.00 92.56 95 ALA A N 1
ATOM 676 C CA . ALA A 1 95 ? 2.579 9.880 -8.813 1.00 92.56 95 ALA A CA 1
ATOM 677 C C . ALA A 1 95 ? 3.268 8.559 -8.460 1.00 92.56 95 ALA A C 1
ATOM 679 O O . ALA A 1 95 ? 3.810 8.404 -7.370 1.00 92.56 95 ALA A O 1
ATOM 680 N N . THR A 1 96 ? 3.253 7.604 -9.391 1.00 91.88 96 THR A N 1
ATOM 681 C CA . THR A 1 96 ? 3.867 6.285 -9.215 1.00 91.88 96 THR A CA 1
ATOM 682 C C . THR A 1 96 ? 5.379 6.355 -9.014 1.00 91.88 96 THR A C 1
ATOM 684 O O . THR A 1 96 ? 5.947 5.497 -8.335 1.00 91.88 96 THR A O 1
ATOM 687 N N . GLU A 1 97 ? 6.019 7.366 -9.591 1.00 89.62 97 GLU A N 1
ATOM 688 C CA . GLU A 1 97 ? 7.469 7.538 -9.570 1.00 89.62 97 GLU A CA 1
ATOM 689 C C . GLU A 1 97 ? 7.909 8.681 -8.649 1.00 89.62 97 GLU A C 1
ATOM 691 O O . GLU A 1 97 ? 9.103 8.852 -8.446 1.00 89.62 97 GLU A O 1
ATOM 696 N N . ASP A 1 98 ? 6.980 9.430 -8.045 1.00 91.25 98 ASP A N 1
ATOM 697 C CA . ASP A 1 98 ? 7.303 10.586 -7.212 1.00 91.25 98 ASP A CA 1
ATOM 698 C C . ASP A 1 98 ? 8.146 10.194 -5.987 1.00 91.25 98 ASP A C 1
ATOM 700 O O . ASP A 1 98 ? 7.761 9.328 -5.194 1.00 91.25 98 ASP A O 1
ATOM 704 N N . ALA A 1 99 ? 9.305 10.835 -5.833 1.00 89.38 99 ALA A N 1
ATOM 705 C CA . ALA A 1 99 ? 10.288 10.574 -4.782 1.00 89.38 99 ALA A CA 1
ATOM 706 C C . ALA A 1 99 ? 9.709 10.583 -3.362 1.00 89.38 99 ALA A C 1
ATOM 708 O O . ALA A 1 99 ? 10.175 9.848 -2.494 1.00 89.38 99 ALA A O 1
ATOM 709 N N . GLU A 1 100 ? 8.694 11.411 -3.128 1.00 90.06 100 GLU A N 1
ATOM 710 C CA . GLU A 1 100 ? 8.149 11.650 -1.795 1.00 90.06 100 GLU A CA 1
ATOM 711 C C . GLU A 1 100 ? 7.271 10.512 -1.286 1.00 90.06 100 GLU A C 1
ATOM 713 O O . GLU A 1 100 ? 6.993 10.415 -0.089 1.00 90.06 100 GLU A O 1
ATOM 718 N N . MET A 1 101 ? 6.821 9.644 -2.190 1.00 89.75 101 MET A N 1
ATOM 719 C CA . MET A 1 101 ? 5.979 8.518 -1.824 1.00 89.75 101 MET A CA 1
ATOM 720 C C . MET A 1 101 ? 6.398 7.204 -2.447 1.00 89.75 101 MET A C 1
ATOM 722 O O . MET A 1 101 ? 5.817 6.196 -2.088 1.00 89.75 101 MET A O 1
ATOM 726 N N . SER A 1 102 ? 7.327 7.151 -3.390 1.00 90.62 102 SER A N 1
ATOM 727 C CA . SER A 1 102 ? 7.620 5.908 -4.096 1.00 90.62 102 SER A CA 1
ATOM 728 C C . SER A 1 102 ? 8.663 5.060 -3.361 1.00 90.62 102 SER A C 1
ATOM 730 O O . SER A 1 102 ? 9.787 5.467 -3.073 1.00 90.62 102 SER A O 1
ATOM 732 N N . TRP A 1 103 ? 8.306 3.808 -3.090 1.00 90.88 103 TRP A N 1
ATOM 733 C CA . TRP A 1 103 ? 9.265 2.780 -2.713 1.00 90.88 103 TRP A CA 1
ATOM 734 C C . TRP A 1 103 ? 9.869 2.167 -3.976 1.00 90.88 103 TRP A C 1
ATOM 736 O O . TRP A 1 103 ? 9.171 1.532 -4.770 1.00 90.88 103 TRP A O 1
ATOM 746 N N . MET A 1 104 ? 11.187 2.280 -4.124 1.00 88.38 104 MET A N 1
ATOM 747 C CA . MET A 1 104 ? 11.926 1.790 -5.292 1.00 88.38 104 MET A CA 1
ATOM 748 C C . MET A 1 104 ? 12.205 0.279 -5.268 1.00 88.38 104 MET A C 1
ATOM 750 O O . MET A 1 104 ? 13.328 -0.153 -5.543 1.00 88.38 104 MET A O 1
ATOM 754 N N . PHE A 1 105 ? 11.208 -0.545 -4.928 1.00 91.62 105 PHE A N 1
ATOM 755 C CA . PHE A 1 105 ? 11.378 -1.998 -4.943 1.00 91.62 105 PHE A CA 1
ATOM 756 C C . PHE A 1 105 ? 11.811 -2.478 -6.328 1.00 91.62 105 PHE A C 1
ATOM 758 O O . PHE A 1 105 ? 11.216 -2.143 -7.353 1.00 91.62 105 PHE A O 1
ATOM 765 N N . SER A 1 106 ? 12.848 -3.301 -6.340 1.00 91.62 106 SER A N 1
ATOM 766 C CA . SER A 1 106 ? 13.421 -3.921 -7.516 1.00 91.62 106 SER A CA 1
ATOM 767 C C . SER A 1 106 ? 13.182 -5.418 -7.426 1.00 91.62 106 SER A C 1
ATOM 769 O O . SER A 1 106 ? 13.768 -6.087 -6.581 1.00 91.62 106 SER A O 1
ATOM 771 N N . VAL A 1 107 ? 12.307 -5.943 -8.280 1.00 92.12 107 VAL A N 1
ATOM 772 C CA . VAL A 1 107 ? 11.875 -7.348 -8.226 1.00 92.12 107 VAL A CA 1
ATOM 773 C C . VAL A 1 107 ? 12.296 -8.098 -9.472 1.00 92.12 107 VAL A C 1
ATOM 775 O O . VAL A 1 107 ? 12.389 -7.533 -10.566 1.00 92.12 107 VAL A O 1
ATOM 778 N N . ARG A 1 108 ? 12.536 -9.399 -9.330 1.00 91.94 108 ARG A N 1
ATOM 779 C CA . ARG A 1 108 ? 12.923 -10.244 -10.458 1.00 91.94 108 ARG A CA 1
ATOM 780 C C . ARG A 1 108 ? 11.715 -10.941 -11.059 1.00 91.94 108 ARG A C 1
ATOM 782 O O . ARG A 1 108 ? 10.926 -11.565 -10.362 1.00 91.94 108 ARG A O 1
ATOM 789 N N . HIS A 1 109 ? 11.631 -10.910 -12.383 1.00 92.19 109 HIS A N 1
ATOM 790 C CA . HIS A 1 109 ? 10.730 -11.781 -13.131 1.00 92.19 109 HIS A CA 1
ATOM 791 C C . HIS A 1 109 ? 11.301 -13.194 -13.275 1.00 92.19 109 HIS A C 1
ATOM 793 O O . HIS A 1 109 ? 10.549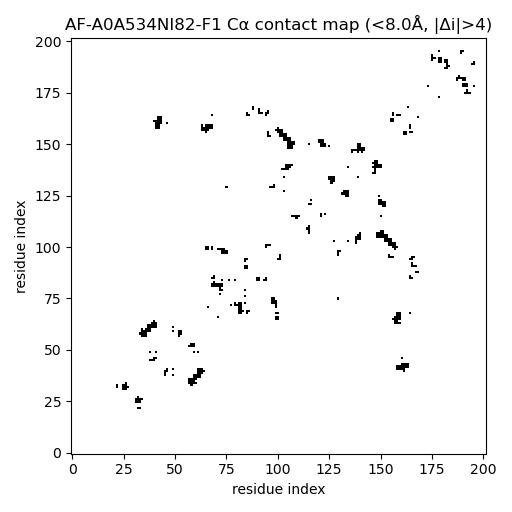 -14.162 -13.366 1.00 92.19 109 HIS A O 1
ATOM 799 N N . TYR A 1 110 ? 12.633 -13.323 -13.313 1.00 91.38 110 TYR A N 1
ATOM 800 C CA . TYR A 1 110 ? 13.309 -14.588 -13.584 1.00 91.38 110 TYR A CA 1
ATOM 801 C C . TYR A 1 110 ? 14.412 -14.890 -12.567 1.00 91.38 110 TYR A C 1
ATOM 803 O O . TYR A 1 110 ? 15.271 -14.053 -12.263 1.00 91.38 110 TYR A O 1
ATOM 811 N N . ALA A 1 111 ? 14.436 -16.143 -12.105 1.00 89.12 111 ALA A N 1
ATOM 812 C CA . ALA A 1 111 ? 15.512 -16.654 -11.260 1.00 89.12 111 ALA A CA 1
ATOM 813 C C . ALA A 1 111 ? 16.872 -16.610 -11.987 1.00 89.12 111 ALA A C 1
ATOM 815 O O . ALA A 1 111 ? 17.872 -16.193 -11.403 1.00 89.12 111 ALA A O 1
ATOM 816 N N . ASP A 1 112 ? 16.893 -16.964 -13.279 1.00 91.19 112 ASP A N 1
ATOM 817 C CA . ASP A 1 112 ? 18.092 -16.924 -14.122 1.00 91.19 112 ASP A CA 1
ATOM 818 C C . ASP A 1 112 ? 18.510 -15.487 -14.484 1.00 91.19 112 ASP A C 1
ATOM 820 O O . ASP A 1 112 ? 17.716 -14.683 -14.983 1.00 91.19 112 ASP A O 1
ATOM 824 N N . SER A 1 113 ? 19.784 -15.164 -14.258 1.00 90.25 113 SER A N 1
ATOM 825 C CA . SER A 1 113 ? 20.333 -13.822 -14.476 1.00 90.25 113 SER A CA 1
ATOM 826 C C . SER A 1 113 ? 20.514 -13.469 -15.943 1.00 90.25 113 SER A C 1
ATOM 828 O O . SER A 1 113 ? 20.260 -12.323 -16.312 1.00 90.25 113 SER A O 1
ATOM 830 N N . ALA A 1 114 ? 20.895 -14.432 -16.786 1.00 92.88 114 ALA A N 1
ATOM 831 C CA . ALA A 1 114 ? 21.048 -14.182 -18.216 1.00 92.88 114 ALA A CA 1
ATOM 832 C C . ALA A 1 114 ? 19.690 -13.863 -18.857 1.00 92.88 114 ALA A C 1
ATOM 834 O O . ALA A 1 114 ? 19.566 -12.930 -19.650 1.00 92.88 114 ALA A O 1
ATOM 835 N N . ARG A 1 115 ? 18.638 -14.583 -18.458 1.00 94.50 115 ARG A N 1
ATOM 836 C CA . ARG A 1 115 ? 17.263 -14.301 -18.864 1.00 94.50 115 ARG A CA 1
ATOM 837 C C . ARG A 1 115 ? 16.772 -12.966 -18.320 1.00 94.50 115 ARG A C 1
ATOM 839 O O . ARG A 1 115 ? 16.205 -12.206 -19.098 1.00 94.50 115 ARG A O 1
ATOM 846 N N . GLN A 1 116 ? 17.009 -12.659 -17.044 1.00 93.56 116 GLN A N 1
ATOM 847 C CA . GLN A 1 116 ? 16.603 -11.376 -16.462 1.00 93.56 116 GLN A CA 1
ATOM 848 C C . GLN A 1 116 ? 17.237 -10.181 -17.181 1.00 93.56 116 GLN A C 1
ATOM 850 O O . GLN A 1 116 ? 16.551 -9.194 -17.419 1.00 93.56 116 GLN A O 1
ATOM 855 N N . ALA A 1 117 ? 18.507 -10.282 -17.585 1.00 92.38 117 ALA A N 1
ATOM 856 C CA . ALA A 1 117 ? 19.203 -9.218 -18.308 1.00 92.38 117 ALA A CA 1
ATOM 857 C C . ALA A 1 117 ? 18.614 -8.921 -19.703 1.00 92.38 117 ALA A C 1
ATOM 859 O O . ALA A 1 117 ? 18.891 -7.864 -20.270 1.00 92.38 117 ALA A O 1
ATOM 860 N N . ARG A 1 118 ? 17.806 -9.839 -20.254 1.00 94.69 118 ARG A N 1
ATOM 861 C CA . ARG A 1 118 ? 17.077 -9.655 -21.520 1.00 94.69 118 ARG A CA 1
ATOM 862 C C . ARG A 1 118 ? 15.699 -9.013 -21.341 1.00 94.69 118 ARG A C 1
ATOM 864 O O . ARG A 1 118 ? 15.039 -8.744 -22.339 1.00 94.69 118 ARG A O 1
ATOM 871 N N . ASP A 1 119 ? 15.250 -8.789 -20.107 1.00 93.81 119 ASP A N 1
ATOM 872 C CA . ASP A 1 119 ? 14.000 -8.078 -19.850 1.00 93.81 119 ASP A CA 1
ATOM 873 C C . ASP A 1 119 ? 14.148 -6.603 -20.254 1.00 93.81 119 ASP A C 1
ATOM 875 O O . ASP A 1 119 ? 15.091 -5.924 -19.847 1.00 93.81 119 ASP A O 1
ATOM 879 N N . GLN A 1 120 ? 13.217 -6.106 -21.069 1.00 93.50 120 GLN A N 1
ATOM 880 C CA . GLN A 1 120 ? 13.243 -4.730 -21.568 1.00 93.50 120 GLN A CA 1
ATOM 881 C C . GLN A 1 120 ? 13.094 -3.692 -20.451 1.00 93.50 120 GLN A C 1
ATOM 883 O O . GLN A 1 120 ? 13.552 -2.565 -20.609 1.00 93.50 120 GLN A O 1
ATOM 888 N N . LYS A 1 121 ? 12.489 -4.071 -19.320 1.00 90.88 121 LYS A N 1
ATOM 889 C CA . LYS A 1 121 ? 12.309 -3.215 -18.142 1.00 90.88 121 LYS A CA 1
ATOM 890 C C . LYS A 1 121 ? 13.416 -3.399 -17.102 1.00 90.88 121 LYS A C 1
ATOM 892 O O . LYS A 1 121 ? 13.333 -2.825 -16.018 1.00 90.88 121 LYS A O 1
ATOM 897 N N . TYR A 1 122 ? 14.422 -4.231 -17.383 1.00 91.75 122 TYR A N 1
ATOM 898 C CA . TYR A 1 122 ? 15.493 -4.506 -16.432 1.00 91.75 122 TYR A CA 1
ATOM 899 C C . TYR A 1 122 ? 16.284 -3.239 -16.120 1.00 91.75 122 TYR A C 1
ATOM 901 O O . TYR A 1 122 ? 16.888 -2.634 -17.011 1.00 91.75 122 TYR A O 1
ATOM 909 N N . ASN A 1 123 ? 16.345 -2.884 -14.839 1.00 87.19 123 ASN A N 1
ATOM 910 C CA . ASN A 1 123 ? 17.185 -1.794 -14.390 1.00 87.19 123 ASN A CA 1
ATOM 911 C C . ASN A 1 123 ? 18.652 -2.255 -14.376 1.00 87.19 123 ASN A C 1
ATOM 913 O O . ASN A 1 123 ? 19.126 -2.891 -13.431 1.00 87.19 123 ASN A O 1
ATOM 917 N N . LYS A 1 124 ? 19.375 -1.987 -15.470 1.00 83.31 124 LYS A N 1
ATOM 918 C CA . LYS A 1 124 ? 20.768 -2.433 -15.666 1.00 83.31 124 LYS A CA 1
ATOM 919 C C . LYS A 1 124 ? 21.740 -1.801 -14.674 1.00 83.31 124 LYS A C 1
ATOM 921 O O . LYS A 1 124 ? 22.763 -2.407 -14.361 1.00 83.31 124 LYS A O 1
ATOM 926 N N . ILE A 1 125 ? 21.416 -0.614 -14.177 1.00 82.38 125 ILE A N 1
ATOM 927 C CA . ILE A 1 125 ? 22.210 0.107 -13.190 1.00 82.38 125 ILE A CA 1
ATOM 928 C C . ILE A 1 125 ? 21.238 0.445 -12.064 1.00 82.38 125 ILE A C 1
ATOM 930 O O . ILE A 1 125 ? 20.368 1.269 -12.303 1.00 82.38 125 ILE A O 1
ATOM 934 N N . PRO A 1 126 ? 21.324 -0.186 -10.879 1.00 80.50 126 PRO A N 1
ATOM 935 C CA . PRO A 1 126 ? 20.322 -0.050 -9.827 1.00 80.50 126 PRO A CA 1
ATOM 936 C C . PRO A 1 126 ? 20.435 1.327 -9.172 1.00 80.50 126 PRO A C 1
ATOM 938 O O . PRO A 1 126 ? 20.944 1.456 -8.063 1.00 80.50 126 PRO A O 1
ATOM 941 N N . ILE A 1 127 ? 20.017 2.350 -9.901 1.00 85.38 127 ILE A N 1
ATOM 942 C CA . ILE A 1 127 ? 19.948 3.741 -9.499 1.00 85.38 127 ILE A CA 1
ATOM 943 C C . ILE A 1 127 ? 18.485 4.058 -9.244 1.00 85.38 127 ILE A C 1
ATOM 945 O O . ILE A 1 127 ? 17.608 3.653 -10.010 1.00 85.38 127 ILE A O 1
ATOM 949 N N . ASP A 1 128 ? 18.254 4.750 -8.143 1.00 84.00 128 ASP A N 1
ATOM 950 C CA . ASP A 1 128 ? 17.000 5.418 -7.869 1.00 84.00 128 ASP A CA 1
ATOM 951 C C . ASP A 1 128 ? 16.892 6.643 -8.796 1.00 84.00 128 ASP A C 1
ATOM 953 O O . ASP A 1 128 ? 17.722 7.553 -8.684 1.00 84.00 128 ASP A O 1
ATOM 957 N N . PRO A 1 129 ? 15.920 6.685 -9.723 1.00 77.50 129 PRO A N 1
ATOM 958 C CA . PRO A 1 129 ? 15.774 7.804 -10.649 1.00 77.50 129 PRO A CA 1
ATOM 959 C C . PRO A 1 129 ? 15.485 9.133 -9.939 1.00 77.50 129 PRO A C 1
ATOM 961 O O . PRO A 1 129 ? 15.798 10.184 -10.491 1.00 77.50 129 PRO A O 1
ATOM 964 N N . ASN A 1 130 ? 14.951 9.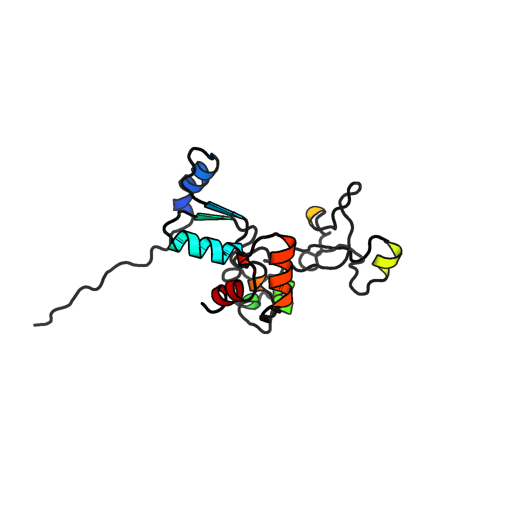096 -8.716 1.00 78.31 130 ASN A N 1
ATOM 965 C CA . ASN A 1 130 ? 14.606 10.291 -7.956 1.00 78.31 130 ASN A CA 1
ATOM 966 C C . ASN A 1 130 ? 15.806 10.936 -7.262 1.00 78.31 130 ASN A C 1
ATOM 968 O O . ASN A 1 130 ? 15.863 12.154 -7.119 1.00 78.31 130 ASN A O 1
ATOM 972 N N . THR A 1 131 ? 16.769 10.127 -6.817 1.00 81.25 131 THR A N 1
ATOM 973 C CA . THR A 1 131 ? 17.931 10.616 -6.055 1.00 81.25 131 THR A CA 1
ATOM 974 C C . THR A 1 131 ? 19.236 10.553 -6.843 1.00 81.25 131 THR A C 1
ATOM 976 O O . THR A 1 131 ? 20.236 11.140 -6.430 1.00 81.25 131 THR A O 1
ATOM 979 N N . GLY A 1 132 ? 19.269 9.810 -7.953 1.00 85.19 132 GLY A N 1
ATOM 980 C CA . GLY A 1 132 ? 20.492 9.493 -8.690 1.00 85.19 132 GLY A CA 1
ATOM 981 C C . GLY A 1 132 ? 21.458 8.585 -7.918 1.00 85.19 132 GLY A C 1
ATOM 982 O O . GLY A 1 132 ? 22.553 8.290 -8.400 1.00 85.19 132 GLY A O 1
ATOM 983 N N . GLN A 1 133 ? 21.077 8.128 -6.723 1.00 86.69 133 GLN A N 1
ATOM 984 C CA . GLN A 1 133 ? 21.902 7.279 -5.875 1.00 86.69 133 GLN A CA 1
ATOM 985 C C . GLN A 1 133 ? 21.656 5.803 -6.167 1.00 86.69 133 GLN A C 1
ATOM 987 O O . GLN A 1 133 ? 20.632 5.406 -6.721 1.00 86.69 133 GLN A O 1
ATOM 992 N N . LYS A 1 134 ? 22.601 4.954 -5.760 1.00 88.44 134 LYS A N 1
ATOM 993 C CA . LYS A 1 134 ? 22.408 3.506 -5.822 1.00 88.44 134 LYS A CA 1
ATOM 994 C C . LYS A 1 134 ? 21.220 3.102 -4.945 1.00 88.44 134 LYS A C 1
ATOM 996 O O . LYS A 1 134 ? 21.149 3.501 -3.785 1.00 88.44 134 LYS A O 1
ATOM 1001 N N . LEU A 1 135 ? 20.341 2.257 -5.479 1.00 88.00 135 LEU A N 1
ATOM 1002 C CA . LEU A 1 135 ? 19.231 1.668 -4.742 1.00 88.00 135 LEU A CA 1
ATOM 1003 C C . LEU A 1 135 ? 19.740 1.001 -3.466 1.00 88.00 135 LEU A C 1
ATOM 1005 O O . LEU A 1 135 ? 20.672 0.188 -3.491 1.00 88.00 135 LEU A O 1
ATOM 1009 N N . ALA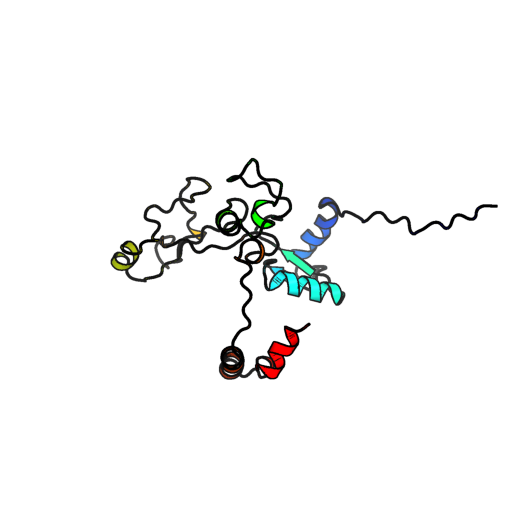 A 1 136 ? 19.100 1.339 -2.349 1.00 86.94 136 ALA A N 1
ATOM 1010 C CA . ALA A 1 136 ? 19.381 0.710 -1.072 1.00 86.94 136 ALA A CA 1
ATOM 1011 C C . ALA A 1 136 ? 19.120 -0.802 -1.158 1.00 86.94 136 ALA A C 1
ATOM 1013 O O . ALA A 1 136 ? 18.144 -1.246 -1.761 1.00 86.94 136 ALA A O 1
ATOM 1014 N N . THR A 1 137 ? 19.959 -1.604 -0.500 1.00 87.50 137 THR A N 1
ATOM 1015 C CA . THR A 1 137 ? 19.874 -3.078 -0.524 1.00 87.50 137 THR A CA 1
ATOM 1016 C C . THR A 1 137 ? 18.518 -3.611 -0.064 1.00 87.50 137 THR A C 1
ATOM 1018 O O . THR A 1 137 ? 18.061 -4.623 -0.584 1.00 87.50 137 THR A O 1
ATOM 1021 N N . LYS A 1 138 ? 17.833 -2.898 0.844 1.00 86.56 138 LYS A N 1
ATOM 1022 C CA . LYS A 1 138 ? 16.468 -3.220 1.303 1.00 86.56 138 LYS A CA 1
ATOM 1023 C C . LYS A 1 138 ? 15.408 -3.205 0.194 1.00 86.56 138 LYS A C 1
ATOM 1025 O O . LYS A 1 138 ? 14.333 -3.759 0.387 1.00 86.56 138 LYS A O 1
ATOM 1030 N N . PHE A 1 139 ? 15.691 -2.553 -0.933 1.00 89.19 139 PHE A N 1
ATOM 1031 C CA . PHE A 1 139 ? 14.797 -2.498 -2.087 1.00 89.19 139 PHE A CA 1
ATOM 1032 C C . PHE A 1 139 ? 15.142 -3.503 -3.170 1.00 89.19 139 PHE A C 1
ATOM 1034 O O . PHE A 1 139 ? 14.360 -3.676 -4.095 1.00 89.19 139 PHE A O 1
ATOM 1041 N N . LEU A 1 140 ? 16.293 -4.159 -3.084 1.00 89.75 140 LEU A N 1
ATOM 1042 C CA . LEU A 1 140 ? 16.664 -5.187 -4.040 1.00 89.75 140 LEU A CA 1
ATOM 1043 C C . LEU A 1 140 ? 15.928 -6.492 -3.726 1.00 89.75 140 LEU A C 1
ATOM 1045 O O . LEU A 1 140 ? 15.603 -6.772 -2.572 1.00 89.75 140 LEU A O 1
ATOM 1049 N N . ASP A 1 141 ? 15.715 -7.309 -4.755 1.00 86.94 141 ASP A N 1
ATOM 1050 C CA . ASP A 1 141 ? 15.092 -8.624 -4.647 1.00 86.94 141 ASP A CA 1
ATOM 1051 C C . ASP A 1 141 ? 15.871 -9.471 -3.624 1.00 86.94 141 ASP A C 1
ATOM 1053 O O . ASP A 1 141 ? 17.072 -9.713 -3.837 1.00 86.94 141 ASP A O 1
ATOM 1057 N N . PRO A 1 142 ? 15.253 -9.874 -2.495 1.00 78.88 142 PRO A N 1
ATOM 1058 C CA . PRO A 1 142 ? 15.960 -10.551 -1.419 1.00 78.88 142 PRO A CA 1
ATOM 1059 C C . PRO A 1 142 ? 16.560 -11.870 -1.904 1.00 78.88 142 PRO A C 1
ATOM 1061 O O . PRO A 1 142 ? 15.868 -12.730 -2.443 1.00 78.88 142 PRO A O 1
ATOM 1064 N N . HIS A 1 143 ? 17.858 -12.066 -1.671 1.00 65.56 143 HIS A N 1
ATOM 1065 C CA . HIS A 1 143 ? 18.529 -13.316 -2.011 1.00 65.56 143 HIS A CA 1
ATOM 1066 C C . HIS A 1 143 ? 19.481 -13.724 -0.882 1.00 65.56 143 HIS A C 1
ATOM 1068 O O . HIS A 1 143 ? 20.240 -12.867 -0.417 1.00 65.56 143 HIS A O 1
ATOM 1074 N N . PRO A 1 144 ? 19.477 -15.001 -0.444 1.00 58.00 144 PRO A N 1
ATOM 1075 C CA . PRO A 1 144 ? 19.972 -15.405 0.874 1.00 58.00 144 PRO A CA 1
ATOM 1076 C C . PRO A 1 144 ? 21.476 -15.207 1.109 1.00 58.00 144 PRO A C 1
ATOM 1078 O O . PRO A 1 144 ? 21.936 -15.423 2.224 1.00 58.00 144 PRO A O 1
ATOM 1081 N N . HIS A 1 145 ? 22.251 -14.773 0.108 1.00 53.91 145 HIS A N 1
ATOM 1082 C CA . HIS A 1 145 ? 23.710 -14.764 0.212 1.00 53.91 145 HIS A CA 1
ATOM 1083 C C . HIS A 1 145 ? 24.439 -13.496 -0.250 1.00 53.91 145 HIS A C 1
ATOM 1085 O O . HIS A 1 145 ? 25.653 -13.505 -0.140 1.00 53.91 145 HIS A O 1
ATOM 1091 N N . ASN A 1 146 ? 23.797 -12.425 -0.754 1.00 56.38 146 ASN A N 1
ATOM 1092 C CA . ASN A 1 146 ? 24.573 -11.325 -1.380 1.00 56.38 146 ASN A CA 1
ATOM 1093 C C . ASN A 1 146 ? 23.929 -9.919 -1.401 1.00 56.38 146 ASN A C 1
ATOM 1095 O O . ASN A 1 146 ? 24.150 -9.156 -2.335 1.00 56.38 146 ASN A O 1
ATOM 1099 N N . GLY A 1 147 ? 23.139 -9.536 -0.393 1.00 68.31 147 GLY A N 1
ATOM 1100 C CA . GLY A 1 147 ? 22.670 -8.139 -0.293 1.00 68.31 147 GLY A CA 1
ATOM 1101 C C . GLY A 1 147 ? 21.646 -7.714 -1.359 1.00 68.31 147 GLY A C 1
ATOM 1102 O O . GLY A 1 147 ? 21.491 -6.522 -1.613 1.00 68.31 147 GLY A O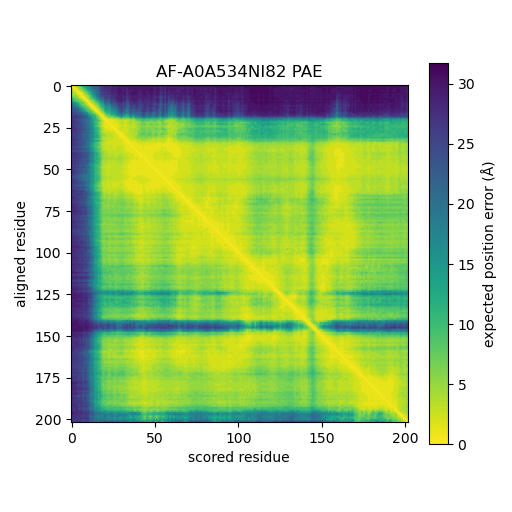 1
ATOM 1103 N N . GLY A 1 148 ? 20.942 -8.692 -1.941 1.00 80.31 148 GLY A N 1
ATOM 1104 C CA . GLY A 1 148 ? 19.851 -8.513 -2.900 1.00 80.31 148 GLY A CA 1
ATOM 1105 C C . GLY A 1 148 ? 20.297 -8.388 -4.361 1.00 80.31 148 GLY A C 1
ATOM 1106 O O . GLY A 1 148 ? 21.458 -8.117 -4.666 1.00 80.31 148 GLY A O 1
ATOM 1107 N N . ARG A 1 149 ? 19.378 -8.642 -5.297 1.00 87.00 149 ARG A N 1
ATOM 1108 C CA . ARG A 1 149 ? 19.625 -8.547 -6.745 1.00 87.00 149 ARG A CA 1
ATOM 1109 C C . ARG A 1 149 ? 18.710 -7.505 -7.375 1.00 87.00 149 ARG A C 1
ATOM 1111 O O . ARG A 1 149 ? 17.543 -7.401 -7.029 1.00 87.00 149 ARG A O 1
ATOM 1118 N N . GLN A 1 150 ? 19.226 -6.758 -8.343 1.00 88.25 150 GLN A N 1
ATOM 1119 C CA . GLN A 1 150 ? 18.394 -5.843 -9.118 1.00 88.25 150 GLN A CA 1
ATOM 1120 C C . GLN A 1 150 ? 17.486 -6.609 -10.094 1.00 88.25 150 GLN A C 1
ATOM 1122 O O . GLN A 1 150 ? 17.753 -7.757 -10.481 1.00 88.25 150 GLN A O 1
ATOM 1127 N N . GLY A 1 151 ? 16.416 -5.942 -10.493 1.00 91.62 151 GLY A N 1
ATOM 1128 C CA . GLY A 1 151 ? 15.372 -6.443 -11.366 1.00 91.62 151 GLY A CA 1
ATOM 1129 C C . GLY A 1 151 ? 14.663 -5.286 -12.062 1.00 91.62 151 GLY A C 1
ATOM 1130 O O . GLY A 1 151 ? 15.314 -4.370 -12.564 1.00 91.62 151 GLY A O 1
ATOM 1131 N N . ILE A 1 152 ? 13.339 -5.337 -12.108 1.00 91.75 152 ILE A N 1
ATOM 1132 C CA . ILE A 1 152 ? 12.498 -4.268 -12.649 1.00 91.75 152 ILE A CA 1
ATOM 1133 C C . ILE A 1 152 ? 11.888 -3.447 -11.511 1.00 91.75 152 ILE A C 1
ATOM 1135 O O . ILE A 1 152 ? 11.779 -3.944 -10.389 1.00 91.75 152 ILE A O 1
ATOM 1139 N N . LEU A 1 153 ? 11.467 -2.215 -11.797 1.00 90.00 153 LEU A N 1
ATOM 1140 C CA . LEU A 1 153 ? 10.725 -1.404 -10.834 1.00 90.00 153 LEU A CA 1
ATOM 1141 C C . LEU A 1 153 ? 9.372 -2.058 -10.518 1.00 90.00 153 LEU A C 1
ATOM 1143 O O . LEU A 1 153 ? 8.595 -2.369 -11.423 1.00 90.00 153 LEU A O 1
ATOM 1147 N N . TYR A 1 154 ? 9.092 -2.236 -9.230 1.00 92.12 154 TYR A N 1
ATOM 1148 C CA . TYR A 1 154 ? 7.803 -2.677 -8.715 1.00 92.12 154 TYR A CA 1
ATOM 1149 C C . TYR A 1 154 ? 7.193 -1.563 -7.861 1.00 92.12 154 TYR A C 1
ATOM 1151 O O . TYR A 1 154 ? 7.496 -1.465 -6.669 1.00 92.12 154 TYR A O 1
ATOM 1159 N N . PRO A 1 155 ? 6.371 -0.691 -8.464 1.00 90.19 155 PRO A N 1
ATOM 1160 C CA . PRO A 1 155 ? 5.937 0.524 -7.802 1.00 90.19 155 PRO A CA 1
ATOM 1161 C C . PRO A 1 155 ? 5.066 0.223 -6.584 1.00 90.19 155 PRO A C 1
ATOM 1163 O O . PRO A 1 155 ? 4.091 -0.531 -6.656 1.00 90.19 155 PRO A O 1
ATOM 1166 N N . ARG A 1 156 ? 5.417 0.844 -5.460 1.00 94.06 156 ARG A N 1
ATOM 1167 C CA . ARG A 1 156 ? 4.643 0.863 -4.216 1.00 94.06 156 ARG A CA 1
ATOM 1168 C C . ARG A 1 156 ? 4.739 2.248 -3.606 1.00 94.06 156 ARG A C 1
ATOM 1170 O O . ARG A 1 156 ? 5.752 2.911 -3.784 1.00 94.06 156 ARG A O 1
ATOM 1177 N N . SER A 1 157 ? 3.721 2.641 -2.850 1.00 93.44 157 SER A N 1
ATOM 1178 C CA . SER A 1 157 ? 3.704 3.936 -2.173 1.00 93.44 157 SER A CA 1
ATOM 1179 C C . SER A 1 157 ? 3.933 3.821 -0.657 1.00 93.44 157 SER A C 1
ATOM 1181 O O . SER A 1 157 ? 3.325 2.969 -0.007 1.00 93.44 157 SER A O 1
ATOM 1183 N N . SER A 1 158 ? 4.835 4.646 -0.118 1.00 92.19 158 SER A N 1
ATOM 1184 C CA . SER A 1 158 ? 4.976 5.053 1.282 1.00 92.19 158 SER A CA 1
ATOM 1185 C C . SER A 1 158 ? 4.198 6.343 1.491 1.00 92.19 158 SER A C 1
ATOM 1187 O O . SER A 1 158 ? 4.663 7.419 1.117 1.00 92.19 158 SER A O 1
ATOM 1189 N N . GLY A 1 159 ? 3.040 6.265 2.125 1.00 93.25 159 GLY A N 1
ATOM 1190 C CA . GLY A 1 159 ? 2.270 7.456 2.448 1.00 93.25 159 GLY A CA 1
ATOM 1191 C C . GLY A 1 159 ? 0.839 7.129 2.811 1.00 93.25 159 GLY A C 1
ATOM 1192 O O . GLY A 1 159 ? 0.380 6.000 2.618 1.00 93.25 159 GLY A O 1
ATOM 1193 N N . ILE A 1 160 ? 0.129 8.121 3.346 1.00 94.62 160 ILE A N 1
ATOM 1194 C CA . ILE A 1 160 ? -1.268 7.941 3.744 1.00 94.62 160 ILE A CA 1
ATOM 1195 C C . ILE A 1 160 ? -2.109 7.494 2.539 1.00 94.62 160 ILE A C 1
ATOM 1197 O O . ILE A 1 160 ? -2.095 8.130 1.487 1.00 94.62 160 ILE A O 1
ATOM 1201 N N . GLY A 1 161 ? -2.822 6.370 2.684 1.00 93.44 161 GLY A N 1
ATOM 1202 C CA . GLY A 1 161 ? -3.577 5.712 1.604 1.00 93.44 161 GLY A CA 1
ATOM 1203 C C . GLY A 1 161 ? -2.764 4.698 0.783 1.00 93.44 161 GLY A C 1
ATOM 1204 O O . GLY A 1 161 ? -3.324 3.814 0.125 1.00 93.44 161 GLY A O 1
ATOM 1205 N N . GLY A 1 162 ? -1.435 4.721 0.879 1.00 94.94 162 GLY A N 1
ATOM 1206 C CA . GLY A 1 162 ? -0.539 3.790 0.200 1.00 94.94 162 GLY A CA 1
ATOM 1207 C C . GLY A 1 162 ? -0.806 3.732 -1.303 1.00 94.94 162 GLY A C 1
ATOM 1208 O O . GLY A 1 162 ? -0.932 4.751 -1.977 1.00 94.94 162 GLY A O 1
ATOM 1209 N N . CYS A 1 163 ? -0.933 2.521 -1.856 1.00 95.44 163 CYS A N 1
ATOM 1210 C CA . CYS A 1 163 ? -1.091 2.351 -3.305 1.00 95.44 163 CYS A CA 1
ATOM 1211 C C . CYS A 1 163 ? -2.354 3.019 -3.889 1.00 95.44 163 CYS A C 1
ATOM 1213 O O . CYS A 1 163 ? -2.389 3.286 -5.087 1.00 95.44 163 CYS A O 1
ATOM 1215 N N . THR A 1 164 ? -3.374 3.339 -3.080 1.00 93.38 164 THR A N 1
ATOM 1216 C CA . THR A 1 164 ? -4.551 4.076 -3.578 1.00 93.38 164 THR A CA 1
ATOM 1217 C C . THR A 1 164 ? -4.218 5.521 -3.949 1.00 93.38 164 THR A C 1
ATOM 1219 O O . THR A 1 164 ? -4.945 6.121 -4.730 1.00 93.38 164 THR A O 1
ATOM 1222 N N . GLY A 1 165 ? -3.122 6.075 -3.418 1.00 91.00 165 GLY A N 1
ATOM 1223 C CA . GLY A 1 165 ? -2.659 7.431 -3.719 1.00 91.00 165 GLY A CA 1
ATOM 1224 C C . GLY A 1 165 ? -1.999 7.590 -5.093 1.00 91.00 165 GLY A C 1
ATOM 1225 O O . GLY A 1 165 ? -1.831 8.718 -5.541 1.00 91.00 165 GLY A O 1
ATOM 1226 N N . HIS A 1 166 ? -1.640 6.491 -5.771 1.00 92.31 166 HIS A N 1
ATOM 1227 C CA . HIS A 1 166 ? -0.981 6.541 -7.087 1.00 92.31 166 HIS A CA 1
ATOM 1228 C C . HIS A 1 166 ? -1.514 5.529 -8.115 1.00 92.31 166 HIS A C 1
ATOM 1230 O O . HIS A 1 166 ? -1.044 5.510 -9.251 1.00 92.31 166 HIS A O 1
ATOM 1236 N N . HIS A 1 167 ? -2.477 4.669 -7.760 1.00 93.38 167 HIS A N 1
ATOM 1237 C CA . HIS A 1 167 ? -3.062 3.732 -8.722 1.00 93.38 167 HIS A CA 1
ATOM 1238 C C . HIS A 1 167 ? -3.809 4.462 -9.853 1.00 93.38 167 HIS A C 1
ATOM 1240 O O . HIS A 1 167 ? -4.269 5.593 -9.697 1.00 93.38 167 HIS A O 1
ATOM 1246 N N . ALA A 1 168 ? -4.063 3.764 -10.958 1.00 94.38 168 ALA A N 1
ATOM 1247 C CA . ALA A 1 168 ? -4.779 4.316 -12.110 1.00 94.38 168 ALA A CA 1
ATOM 1248 C C . ALA A 1 168 ? -6.311 4.462 -11.926 1.00 94.38 168 ALA A C 1
ATOM 1250 O O . ALA A 1 168 ? -7.014 4.692 -12.905 1.00 94.38 168 ALA A O 1
ATOM 1251 N N . MET A 1 169 ? -6.846 4.288 -10.707 1.00 93.44 169 MET A N 1
ATOM 1252 C CA . MET A 1 169 ? -8.290 4.306 -10.369 1.00 93.44 169 MET A CA 1
ATOM 1253 C C . MET A 1 169 ? -9.155 3.334 -11.186 1.00 93.44 169 MET A C 1
ATOM 1255 O O . MET A 1 169 ? -10.374 3.477 -11.271 1.00 93.44 169 MET A O 1
ATOM 1259 N N . ILE A 1 170 ? -8.529 2.326 -11.791 1.00 93.19 170 ILE A N 1
ATOM 1260 C CA . ILE A 1 170 ? -9.239 1.249 -12.468 1.00 93.19 170 ILE A CA 1
ATOM 1261 C C . ILE A 1 170 ? -9.833 0.349 -11.386 1.00 93.19 170 ILE A C 1
ATOM 1263 O O . ILE A 1 170 ? -9.107 -0.371 -10.700 1.00 93.19 170 ILE A O 1
ATOM 1267 N N . THR A 1 171 ? -11.155 0.383 -11.256 1.00 91.31 171 THR A N 1
ATOM 1268 C CA . THR A 1 171 ? -11.903 -0.446 -10.307 1.00 91.31 171 THR A CA 1
ATOM 1269 C C . THR A 1 171 ? -12.632 -1.542 -11.066 1.00 91.31 171 THR A C 1
ATOM 1271 O O . THR A 1 171 ? -13.468 -1.265 -11.924 1.00 91.31 171 THR A O 1
ATOM 1274 N N . ILE A 1 172 ? -12.312 -2.794 -10.749 1.00 91.00 172 ILE A N 1
ATOM 1275 C CA . ILE A 1 172 ? -12.907 -3.979 -11.368 1.00 91.00 172 ILE A CA 1
ATOM 1276 C C . ILE A 1 172 ? -13.376 -4.893 -10.242 1.00 91.00 172 ILE A C 1
ATOM 1278 O O . ILE A 1 172 ? -12.602 -5.215 -9.341 1.00 91.00 172 ILE A O 1
ATOM 1282 N N . ALA A 1 173 ? -14.641 -5.305 -10.287 1.00 89.06 173 ALA A N 1
ATOM 1283 C CA . ALA A 1 173 ? -15.144 -6.322 -9.374 1.00 89.06 173 ALA A CA 1
ATOM 1284 C C . ALA A 1 173 ? -14.522 -7.689 -9.731 1.00 89.06 173 ALA A C 1
ATOM 1286 O O . ALA A 1 173 ? -14.514 -8.044 -10.914 1.00 89.06 173 ALA A O 1
ATOM 1287 N N . PRO A 1 174 ? -14.009 -8.461 -8.753 1.00 88.88 174 PRO A N 1
ATOM 1288 C CA . PRO A 1 174 ? -13.534 -9.821 -9.003 1.00 88.88 174 PRO A CA 1
ATOM 1289 C C . PRO A 1 174 ? -14.655 -10.728 -9.515 1.00 88.88 174 PRO A C 1
ATOM 1291 O O . PRO A 1 174 ? -15.833 -10.473 -9.255 1.00 88.88 174 PRO A O 1
ATOM 1294 N N . ASN A 1 175 ? -14.298 -11.809 -10.210 1.00 93.12 175 ASN A N 1
ATOM 1295 C CA . ASN A 1 175 ? -15.282 -12.802 -10.621 1.00 93.12 175 ASN A CA 1
ATOM 1296 C C . ASN A 1 175 ? -15.740 -13.620 -9.404 1.00 93.12 175 ASN A C 1
ATOM 1298 O O . ASN A 1 175 ? -14.938 -13.931 -8.523 1.00 93.12 175 ASN A O 1
ATOM 1302 N N . ASP A 1 176 ? -16.999 -14.057 -9.385 1.00 95.38 176 ASP A N 1
ATOM 1303 C CA . ASP A 1 176 ? -17.522 -14.970 -8.360 1.00 95.38 176 ASP A CA 1
ATOM 1304 C C . ASP A 1 176 ? -16.639 -16.213 -8.172 1.00 95.38 176 ASP A C 1
ATOM 1306 O O . ASP A 1 176 ? -16.469 -16.705 -7.057 1.00 95.38 176 ASP A O 1
ATOM 1310 N N . LYS A 1 177 ? -16.038 -16.712 -9.260 1.00 96.50 177 LYS A N 1
ATOM 1311 C CA . LYS A 1 177 ? -15.116 -17.849 -9.225 1.00 96.50 177 LYS A CA 1
ATOM 1312 C C . LYS A 1 177 ? -13.881 -17.577 -8.364 1.00 96.50 177 LYS A C 1
ATOM 1314 O O . LYS A 1 177 ? -13.427 -18.500 -7.695 1.00 96.50 177 LYS A O 1
ATOM 1319 N N . ASP A 1 178 ? -13.357 -16.353 -8.361 1.00 95.44 178 ASP A N 1
ATOM 1320 C CA . ASP A 1 178 ? -12.177 -15.995 -7.566 1.00 95.44 178 ASP A CA 1
ATOM 1321 C C . ASP A 1 178 ? -12.512 -16.039 -6.069 1.00 95.44 178 ASP A C 1
ATOM 1323 O O . ASP A 1 178 ? -11.788 -16.644 -5.280 1.00 95.44 178 ASP A O 1
ATOM 1327 N N . TRP A 1 179 ? -13.666 -15.483 -5.691 1.00 95.19 179 TRP A N 1
ATOM 1328 C CA . TRP A 1 179 ? -14.189 -15.528 -4.323 1.00 95.19 179 TRP A CA 1
ATOM 1329 C C . TRP A 1 179 ? -14.459 -16.956 -3.846 1.00 95.19 179 TRP A C 1
ATOM 1331 O O . TRP A 1 179 ? -13.998 -17.371 -2.782 1.00 95.19 179 TRP A O 1
ATOM 1341 N N . ASN A 1 180 ? -15.150 -17.747 -4.667 1.00 96.25 180 ASN A N 1
ATOM 1342 C CA . ASN A 1 180 ? -15.449 -19.139 -4.341 1.00 96.25 180 ASN A CA 1
ATOM 1343 C C . ASN A 1 180 ? -14.180 -19.989 -4.232 1.00 96.25 180 ASN A C 1
ATOM 1345 O O . ASN A 1 180 ? -14.108 -20.845 -3.356 1.00 96.25 180 ASN A O 1
ATOM 1349 N N . TYR A 1 181 ? -13.166 -19.718 -5.057 1.00 97.31 181 TYR A N 1
ATOM 1350 C CA . TYR A 1 181 ? -11.871 -20.378 -4.944 1.00 97.31 181 TYR A CA 1
ATOM 1351 C C . TYR A 1 181 ? -11.172 -20.060 -3.614 1.00 97.31 181 TYR A C 1
ATOM 1353 O O . TYR A 1 181 ? -10.608 -20.964 -3.002 1.00 97.31 181 TYR A O 1
ATOM 1361 N N . ILE A 1 182 ? -11.238 -18.814 -3.123 1.00 96.50 182 ILE A N 1
ATOM 1362 C CA . ILE A 1 182 ? -10.710 -18.459 -1.792 1.00 96.50 182 ILE A CA 1
ATOM 1363 C C . ILE A 1 182 ? -11.460 -19.226 -0.696 1.00 96.50 182 ILE A C 1
ATOM 1365 O O . ILE A 1 182 ? -10.819 -19.771 0.206 1.00 96.50 182 ILE A O 1
ATOM 1369 N N . ALA A 1 183 ? -12.790 -19.311 -0.787 1.00 97.00 183 ALA A N 1
ATOM 1370 C CA . ALA A 1 183 ? -13.597 -20.076 0.163 1.00 97.00 183 ALA A CA 1
ATOM 1371 C C . ALA A 1 183 ? -13.189 -21.558 0.185 1.00 97.00 183 ALA A C 1
ATOM 1373 O O . ALA A 1 183 ? -12.949 -22.109 1.255 1.00 97.00 183 ALA A O 1
ATOM 1374 N N . ASP A 1 184 ? -13.018 -22.183 -0.984 1.00 97.88 184 ASP A N 1
ATOM 1375 C CA . ASP A 1 184 ? -12.602 -23.587 -1.086 1.00 97.88 184 ASP A CA 1
ATOM 1376 C C . ASP A 1 184 ? -11.174 -23.810 -0.562 1.00 97.88 184 ASP A C 1
ATOM 1378 O O . ASP A 1 184 ? -10.911 -24.783 0.143 1.00 97.88 184 ASP A O 1
ATOM 1382 N N . LEU A 1 185 ? -10.248 -22.900 -0.884 1.00 98.12 185 LEU A N 1
ATOM 1383 C CA . LEU A 1 185 ? -8.846 -22.988 -0.472 1.00 98.12 185 LEU A CA 1
ATOM 1384 C C . LEU A 1 185 ? -8.672 -22.848 1.045 1.00 98.12 185 LEU A C 1
ATOM 1386 O O . LEU A 1 185 ? -7.795 -23.480 1.630 1.00 98.12 185 LEU A O 1
ATOM 1390 N N . THR A 1 186 ? -9.472 -21.986 1.671 1.00 97.62 186 THR A N 1
ATOM 1391 C CA . THR A 1 186 ? -9.356 -21.659 3.100 1.00 97.62 186 THR A CA 1
ATOM 1392 C C . THR A 1 186 ? -10.313 -22.459 3.984 1.00 97.62 186 THR A C 1
ATOM 1394 O O . THR A 1 186 ? -10.082 -22.558 5.187 1.00 97.62 186 THR A O 1
ATOM 1397 N N . GLY A 1 187 ? -11.376 -23.030 3.408 1.00 97.50 187 GLY A N 1
ATOM 1398 C CA . GLY A 1 187 ? -12.494 -23.627 4.141 1.00 97.50 187 GLY A CA 1
ATOM 1399 C C . GLY A 1 187 ? -13.418 -22.600 4.810 1.00 97.50 187 GLY A C 1
ATOM 1400 O O . GLY A 1 187 ? -14.277 -22.985 5.602 1.00 97.50 187 GLY A O 1
ATOM 1401 N N . ASP A 1 188 ? -13.247 -21.30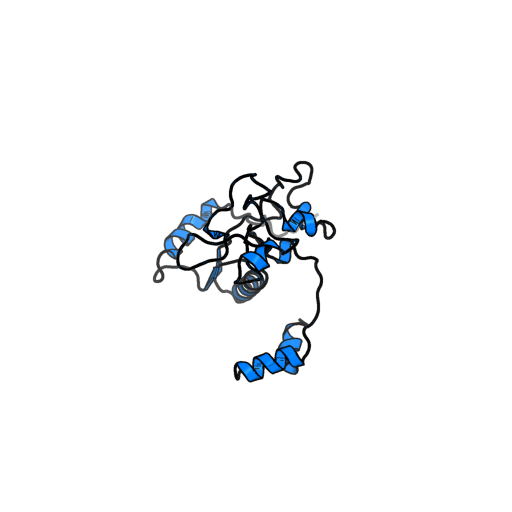4 4.529 1.00 96.44 188 ASP A N 1
ATOM 1402 C CA . ASP A 1 188 ? -14.038 -20.222 5.114 1.00 96.44 188 ASP A CA 1
ATOM 1403 C C . ASP A 1 188 ? -15.129 -19.755 4.141 1.00 96.44 188 ASP A C 1
ATOM 1405 O O . ASP A 1 188 ? -14.909 -18.998 3.193 1.00 96.44 188 ASP A O 1
ATOM 1409 N N . GLU A 1 189 ? -16.352 -20.199 4.422 1.00 95.44 189 GLU A N 1
ATOM 1410 C CA . GLU A 1 189 ? -17.546 -19.911 3.628 1.00 95.44 189 GLU A CA 1
ATOM 1411 C C . GLU A 1 189 ? -17.931 -18.422 3.601 1.00 95.44 189 GLU A C 1
ATOM 1413 O O . GLU A 1 189 ? -18.731 -18.016 2.757 1.00 95.44 189 GLU A O 1
ATOM 1418 N N . SER A 1 190 ? -17.382 -17.571 4.479 1.00 93.62 190 SER A N 1
ATOM 1419 C CA . SER A 1 190 ? -17.639 -16.125 4.422 1.00 93.62 190 SER A CA 1
ATOM 1420 C C . SER A 1 190 ? -17.073 -15.472 3.151 1.00 93.62 190 SER A C 1
ATOM 1422 O O . SER A 1 190 ? -17.612 -14.461 2.690 1.00 93.62 190 SER A O 1
ATOM 1424 N N . TRP A 1 191 ? -16.079 -16.108 2.519 1.00 94.69 191 TRP A N 1
ATOM 1425 C CA . TRP A 1 191 ? -15.502 -15.685 1.242 1.00 94.69 191 TRP A CA 1
ATOM 1426 C C . TRP A 1 191 ? -16.351 -16.027 0.018 1.00 94.69 191 TRP A C 1
ATOM 1428 O O . TRP A 1 191 ? -16.024 -15.569 -1.072 1.00 94.69 191 TRP A O 1
ATOM 1438 N N . ARG A 1 192 ? -17.445 -16.793 0.149 1.00 95.50 192 ARG A N 1
ATOM 1439 C CA . ARG A 1 192 ? -18.315 -17.105 -0.998 1.00 95.50 192 ARG A CA 1
ATOM 1440 C C . ARG A 1 192 ? -18.847 -15.830 -1.646 1.00 95.50 192 ARG A C 1
ATOM 1442 O O . ARG A 1 192 ? -19.178 -14.858 -0.959 1.00 95.50 192 ARG A O 1
ATOM 1449 N N . ALA A 1 193 ? -18.944 -15.840 -2.975 1.00 93.19 193 ALA A N 1
ATOM 1450 C CA . ALA A 1 193 ? -19.265 -14.650 -3.763 1.00 93.19 193 ALA A CA 1
ATOM 1451 C C . ALA A 1 193 ? -20.583 -13.976 -3.332 1.00 93.19 193 ALA A C 1
ATOM 1453 O O . ALA A 1 193 ? -20.644 -12.755 -3.182 1.00 93.19 193 ALA A O 1
ATOM 1454 N N . ASP A 1 194 ? -21.615 -14.767 -3.033 1.00 89.88 194 ASP A N 1
ATOM 1455 C CA . ASP A 1 194 ? -22.940 -14.303 -2.602 1.00 89.88 194 ASP A CA 1
ATOM 1456 C C . ASP A 1 194 ? -22.939 -13.580 -1.240 1.00 89.88 194 ASP A C 1
ATOM 1458 O O . ASP A 1 194 ? -23.856 -12.799 -0.946 1.00 89.88 194 ASP A O 1
ATOM 1462 N N . ARG A 1 195 ? -21.909 -13.816 -0.417 1.00 85.94 195 ARG A N 1
ATOM 1463 C CA . ARG A 1 195 ? -21.687 -13.169 0.885 1.00 85.94 195 ARG A CA 1
ATOM 1464 C C . ARG A 1 195 ? -20.701 -12.013 0.778 1.00 85.94 195 ARG A C 1
ATOM 1466 O O . ARG A 1 195 ? -20.994 -10.923 1.268 1.00 85.94 195 ARG A O 1
ATOM 1473 N N . SER A 1 196 ? -19.572 -12.228 0.108 1.00 80.56 196 SER A N 1
ATOM 1474 C CA . SER A 1 196 ? -18.494 -11.244 -0.018 1.00 80.56 196 SER A CA 1
ATOM 1475 C C . SER A 1 196 ? -18.919 -10.017 -0.823 1.00 80.56 196 SER A C 1
ATOM 1477 O O . SER A 1 196 ? -18.698 -8.891 -0.380 1.00 80.56 196 SER A O 1
ATOM 1479 N N . LEU A 1 197 ? -19.627 -10.195 -1.943 1.00 72.06 197 LEU A N 1
ATOM 1480 C CA . LEU A 1 197 ? -20.063 -9.076 -2.788 1.00 72.06 197 LEU A CA 1
ATOM 1481 C C . LEU A 1 197 ? -21.054 -8.134 -2.087 1.00 72.06 197 LEU A C 1
ATOM 1483 O O . LEU A 1 197 ? -21.040 -6.931 -2.346 1.00 72.06 197 LEU A O 1
ATOM 1487 N N . ARG A 1 198 ? -21.851 -8.631 -1.131 1.00 66.50 198 ARG A N 1
ATOM 1488 C CA . ARG A 1 198 ? -22.755 -7.788 -0.321 1.00 66.50 198 ARG A CA 1
ATOM 1489 C C . ARG A 1 198 ? -22.012 -6.803 0.577 1.00 66.50 198 ARG A C 1
ATOM 1491 O O . ARG A 1 198 ? -22.580 -5.782 0.959 1.00 66.50 198 ARG A O 1
ATOM 1498 N N . SER A 1 199 ? -20.770 -7.109 0.943 1.00 63.22 199 SER A N 1
ATOM 1499 C CA . SER A 1 199 ? -19.929 -6.206 1.730 1.00 63.22 199 SER A CA 1
ATOM 1500 C C . SER A 1 199 ? -19.360 -5.065 0.882 1.00 63.22 199 SER A C 1
ATOM 1502 O O . SER A 1 199 ? -19.099 -3.999 1.430 1.00 63.22 199 SER A O 1
ATOM 1504 N N . PHE A 1 200 ? -19.220 -5.259 -0.436 1.00 66.69 200 PHE A N 1
ATOM 1505 C CA . PHE A 1 200 ? -18.704 -4.257 -1.379 1.00 66.69 200 PHE A CA 1
ATOM 1506 C C . PHE A 1 200 ? -19.785 -3.337 -1.967 1.00 66.69 200 PHE A C 1
ATOM 1508 O O . PHE A 1 200 ? -19.458 -2.332 -2.587 1.00 66.69 200 PHE A O 1
ATOM 1515 N N . SER A 1 201 ? -21.068 -3.655 -1.772 1.00 64.75 201 SER A N 1
ATOM 1516 C CA . SER A 1 201 ? -22.203 -2.830 -2.212 1.00 64.75 201 SER A CA 1
ATOM 1517 C C . SER A 1 201 ? -22.703 -1.841 -1.143 1.00 64.75 201 SER A C 1
ATOM 1519 O O . SER A 1 201 ? -23.848 -1.398 -1.221 1.00 64.75 201 SER A O 1
ATOM 1521 N N . ARG A 1 202 ? -21.904 -1.571 -0.104 1.00 59.94 202 ARG A N 1
ATOM 1522 C CA . ARG A 1 202 ? -22.212 -0.678 1.027 1.00 59.94 202 ARG A CA 1
ATOM 1523 C C . ARG A 1 202 ? -21.313 0.546 1.006 1.00 59.94 202 ARG A C 1
ATOM 1525 O O . ARG A 1 202 ? -21.801 1.608 1.441 1.00 59.94 202 ARG A O 1
#

Solvent-accessible surface area (backbone atoms only — not comparable to full-atom values): 11950 Å² total; per-residue (Å²): 141,85,86,82,79,84,70,88,89,67,78,82,80,76,81,58,83,81,79,49,53,67,58,57,59,33,53,76,36,90,91,60,33,80,52,79,41,78,38,82,38,34,21,79,65,37,36,59,49,50,53,54,41,42,76,70,73,43,44,68,44,77,48,56,92,33,50,54,52,70,75,36,69,47,78,86,43,74,86,50,56,60,15,39,51,51,69,39,76,90,31,21,72,58,28,41,62,29,62,71,30,35,42,76,30,17,42,66,94,47,93,50,63,76,63,36,70,67,41,92,66,40,46,88,65,59,51,35,87,76,74,70,40,71,55,56,50,91,30,26,29,85,47,101,82,68,68,32,39,74,21,26,83,47,79,40,43,33,20,61,34,15,51,70,42,28,51,82,80,80,84,77,86,79,56,55,65,59,30,38,48,52,12,68,74,69,70,42,68,67,38,25,35,89,54,41,53,62,68,75,76,112

Sequence (202 aa):
MASQNPGPTGSPVVDTFSSNQELVDQARDKDTTPFDYIIVGSGAGGGPLAARLALAGKKVLVIEAGSDPARTKSLGYPEAELGEVTRVPGYQGAATEDAEMSWMFSVRHYADSARQARDQKYNKIPIDPNTGQKLATKFLDPHPHNGGRQGILYPRSSGIGGCTGHHAMITIAPNDKDWNYIADLTGDESWRADRSLRSFSR